Protein AF-A0A847B4I3-F1 (afdb_monomer_lite)

Structure (mmCIF, N/CA/C/O backbone):
data_AF-A0A847B4I3-F1
#
_entry.id   AF-A0A847B4I3-F1
#
loop_
_atom_site.group_PDB
_atom_site.id
_atom_site.type_symbol
_atom_site.label_atom_id
_atom_site.label_alt_id
_atom_site.label_comp_id
_atom_site.label_asym_id
_atom_site.label_entity_id
_atom_site.label_seq_id
_atom_site.pdbx_PDB_ins_code
_atom_site.Cartn_x
_atom_site.Cartn_y
_atom_site.Cartn_z
_atom_site.occupancy
_atom_site.B_iso_or_equiv
_atom_site.auth_seq_id
_atom_site.auth_comp_id
_atom_site.auth_asym_id
_atom_site.auth_atom_id
_atom_site.pdbx_PDB_model_num
ATOM 1 N N . MET A 1 1 ? -13.226 -13.013 0.782 1.00 85.31 1 MET A N 1
ATOM 2 C CA . MET A 1 1 ? -11.865 -12.566 1.136 1.00 85.31 1 MET A CA 1
ATOM 3 C C . MET A 1 1 ? -11.725 -12.721 2.638 1.00 85.31 1 MET A C 1
ATOM 5 O O . MET A 1 1 ? -12.723 -12.494 3.318 1.00 85.31 1 MET A O 1
ATOM 9 N N . LYS A 1 2 ? -10.568 -13.167 3.135 1.00 93.00 2 LYS A N 1
ATOM 10 C CA . LYS A 1 2 ? -10.293 -13.225 4.581 1.00 93.00 2 LYS A CA 1
ATOM 11 C C . LYS A 1 2 ? -10.213 -11.806 5.155 1.00 93.00 2 LYS A C 1
ATOM 13 O O . LYS A 1 2 ? -10.177 -10.839 4.384 1.00 93.00 2 LYS A O 1
ATOM 18 N N . ARG A 1 3 ? -10.163 -11.671 6.482 1.00 95.56 3 ARG A N 1
ATOM 19 C CA . ARG A 1 3 ? -9.764 -10.389 7.084 1.00 95.56 3 ARG A CA 1
ATOM 20 C C . ARG A 1 3 ? -8.328 -10.070 6.678 1.00 95.56 3 ARG A C 1
ATOM 22 O O . ARG A 1 3 ? -7.525 -10.978 6.466 1.00 95.56 3 ARG A O 1
ATOM 29 N N . ILE A 1 4 ? -8.005 -8.791 6.513 1.00 97.50 4 ILE A N 1
ATOM 30 C CA . ILE A 1 4 ? -6.714 -8.411 5.925 1.00 97.50 4 ILE A CA 1
ATOM 31 C C . ILE A 1 4 ? -5.550 -8.803 6.839 1.00 97.50 4 ILE A C 1
ATOM 33 O O . ILE A 1 4 ? -4.532 -9.307 6.365 1.00 97.50 4 ILE A O 1
ATOM 37 N N . SER A 1 5 ? -5.760 -8.707 8.152 1.00 95.38 5 SER A N 1
ATOM 38 C CA . SER A 1 5 ? -4.802 -9.120 9.176 1.00 95.38 5 SER A CA 1
ATOM 39 C C . SER A 1 5 ? -4.617 -10.641 9.289 1.00 95.38 5 SER A C 1
ATOM 41 O O . SER A 1 5 ? -3.754 -11.092 10.040 1.00 95.38 5 SER A O 1
ATOM 43 N N . GLU A 1 6 ? -5.365 -11.457 8.534 1.00 97.38 6 GLU A N 1
ATOM 44 C CA . GLU A 1 6 ? -5.241 -12.926 8.497 1.00 97.38 6 GLU A CA 1
ATOM 45 C C . GLU A 1 6 ? -4.342 -13.430 7.354 1.00 97.38 6 GLU A C 1
ATOM 47 O O . GLU A 1 6 ? -3.970 -14.605 7.341 1.00 97.38 6 GLU A O 1
ATOM 52 N N . TYR A 1 7 ? -3.960 -12.577 6.397 1.00 98.12 7 TYR A N 1
ATOM 53 C CA . TYR A 1 7 ? -3.066 -12.989 5.311 1.00 98.12 7 TYR A CA 1
ATOM 54 C C . TYR A 1 7 ? -1.635 -13.186 5.817 1.00 98.12 7 TYR A C 1
ATOM 56 O O . TYR A 1 7 ? -1.096 -12.364 6.555 1.00 98.12 7 TYR A O 1
ATOM 64 N N . ARG A 1 8 ? -1.007 -14.293 5.417 1.00 96.19 8 ARG A N 1
ATOM 65 C CA . ARG A 1 8 ? 0.401 -14.612 5.727 1.00 96.19 8 ARG A CA 1
ATOM 66 C C . ARG A 1 8 ? 1.232 -14.884 4.477 1.00 96.19 8 ARG A C 1
ATOM 68 O O . ARG A 1 8 ? 2.450 -14.956 4.557 1.00 96.19 8 ARG A O 1
ATOM 75 N N . ASP A 1 9 ? 0.572 -15.010 3.329 1.00 95.81 9 ASP A N 1
ATOM 76 C CA . ASP A 1 9 ? 1.206 -15.226 2.039 1.00 95.81 9 ASP A CA 1
ATOM 77 C C . ASP A 1 9 ? 0.860 -14.084 1.079 1.00 95.81 9 ASP A C 1
ATOM 79 O O . ASP A 1 9 ? -0.303 -13.719 0.888 1.00 95.81 9 ASP A O 1
ATOM 83 N N . TYR A 1 10 ? 1.901 -13.513 0.478 1.00 96.81 10 TYR A N 1
ATOM 84 C CA . TYR A 1 10 ? 1.786 -12.386 -0.441 1.00 96.81 10 TYR A CA 1
ATOM 85 C C . TYR A 1 10 ? 1.029 -12.762 -1.724 1.00 96.81 10 TYR A C 1
ATOM 87 O O . TYR A 1 10 ? 0.200 -11.987 -2.200 1.00 96.81 10 TYR A O 1
ATOM 95 N N . GLN A 1 11 ? 1.255 -13.962 -2.268 1.00 97.00 11 GLN A N 1
ATOM 96 C CA . GLN A 1 11 ? 0.597 -14.398 -3.503 1.00 97.00 11 GLN A CA 1
ATOM 97 C C . GLN A 1 11 ? -0.891 -14.678 -3.277 1.00 97.00 11 GLN A C 1
ATOM 99 O O . GLN A 1 11 ? -1.712 -14.336 -4.129 1.00 97.00 11 GLN A O 1
ATOM 104 N N . GLU A 1 12 ? -1.255 -15.237 -2.124 1.00 98.00 12 GLU A N 1
ATOM 105 C CA . GLU A 1 12 ? -2.644 -15.438 -1.718 1.00 98.00 12 GLU A CA 1
ATOM 106 C C . GLU A 1 12 ? -3.408 -14.107 -1.686 1.00 98.00 12 GLU A C 1
ATOM 108 O O . GLU A 1 12 ? -4.489 -14.002 -2.276 1.00 98.00 12 GLU A O 1
ATOM 113 N N . LEU A 1 13 ? -2.825 -13.073 -1.067 1.00 98.50 13 LEU A N 1
ATOM 114 C CA . LEU A 1 13 ? -3.438 -11.747 -1.015 1.00 98.50 13 LEU A CA 1
ATOM 115 C C . LEU A 1 13 ? -3.595 -11.144 -2.419 1.00 98.50 13 LEU A C 1
ATOM 117 O O . LEU A 1 13 ? -4.682 -10.680 -2.761 1.00 98.50 13 LEU A O 1
ATOM 121 N N . LEU A 1 14 ? -2.567 -11.211 -3.273 1.00 98.31 14 LEU A N 1
ATOM 122 C CA . LEU A 1 14 ? -2.659 -10.735 -4.662 1.00 98.31 14 LEU A CA 1
ATOM 123 C C . LEU A 1 14 ? -3.786 -11.425 -5.444 1.00 98.31 14 LEU A C 1
ATOM 125 O O . LEU A 1 14 ? -4.542 -10.769 -6.165 1.00 98.31 14 LEU A O 1
ATOM 129 N N . ILE A 1 15 ? -3.913 -12.748 -5.311 1.00 98.12 15 ILE A N 1
ATOM 130 C CA . ILE A 1 15 ? -4.954 -13.530 -5.987 1.00 98.12 15 ILE A CA 1
ATOM 131 C C . ILE A 1 15 ? -6.341 -13.045 -5.565 1.00 98.12 15 ILE A C 1
ATOM 133 O O . ILE A 1 15 ? -7.206 -12.823 -6.417 1.00 98.12 15 ILE A O 1
ATOM 137 N N . ASP A 1 16 ? -6.568 -12.871 -4.268 1.00 98.44 16 ASP A N 1
ATOM 138 C CA . ASP A 1 16 ? -7.871 -12.457 -3.763 1.00 98.44 16 ASP A CA 1
ATOM 139 C C . ASP A 1 16 ? -8.202 -10.999 -4.096 1.00 98.44 16 ASP A C 1
ATOM 141 O O . ASP A 1 16 ? -9.346 -10.705 -4.453 1.00 98.44 16 ASP A O 1
ATOM 145 N N . LEU A 1 17 ? -7.215 -10.100 -4.091 1.00 98.56 17 LEU A N 1
ATOM 146 C CA . LEU A 1 17 ? -7.398 -8.714 -4.526 1.00 98.56 17 LEU A CA 1
ATOM 147 C C . LEU A 1 17 ? -7.744 -8.626 -6.015 1.00 98.56 17 LEU A C 1
ATOM 149 O O . LEU A 1 17 ? -8.658 -7.890 -6.389 1.00 98.56 17 LEU A O 1
ATOM 153 N N . LYS A 1 18 ? -7.107 -9.430 -6.874 1.00 98.00 18 LYS A N 1
ATOM 154 C CA . LYS A 1 18 ? -7.471 -9.506 -8.299 1.00 98.00 18 LYS A CA 1
ATOM 155 C C . LYS A 1 18 ? -8.869 -10.069 -8.518 1.00 98.00 18 LYS A C 1
ATOM 157 O O . LYS A 1 18 ? -9.575 -9.586 -9.399 1.00 98.00 18 LYS A O 1
ATOM 162 N N . LYS A 1 19 ? -9.306 -11.048 -7.716 1.00 98.06 19 LYS A N 1
ATOM 163 C CA . LYS A 1 19 ? -10.707 -11.512 -7.743 1.00 98.06 19 LYS A CA 1
ATOM 164 C C . LYS A 1 19 ? -11.670 -10.405 -7.309 1.00 98.06 19 LYS A C 1
ATOM 166 O O . LYS A 1 19 ? -12.748 -10.288 -7.880 1.00 98.06 19 LYS A O 1
ATOM 171 N N . LYS A 1 20 ? -11.291 -9.609 -6.305 1.00 97.62 20 LYS A N 1
ATOM 172 C CA . LYS A 1 20 ? -12.123 -8.544 -5.729 1.00 97.62 20 LYS A CA 1
ATOM 173 C C . LYS A 1 20 ? -12.264 -7.335 -6.652 1.00 97.62 20 LYS A C 1
ATOM 175 O O . LYS A 1 20 ? -13.367 -6.826 -6.820 1.00 97.62 20 LYS A O 1
ATOM 180 N N . TYR A 1 21 ? -11.162 -6.864 -7.227 1.00 97.44 21 TYR A N 1
ATOM 181 C CA . TYR A 1 21 ? -11.112 -5.596 -7.959 1.00 97.44 21 TYR A CA 1
ATOM 182 C C . TYR A 1 21 ? -10.967 -5.743 -9.472 1.00 97.44 21 TYR A C 1
ATOM 184 O O . TYR A 1 21 ? -11.122 -4.746 -10.182 1.00 97.44 21 TYR A O 1
ATOM 192 N N . GLY A 1 22 ? -10.683 -6.950 -9.959 1.00 96.44 22 GLY A N 1
ATOM 193 C CA . GLY A 1 22 ? -10.293 -7.198 -11.341 1.00 96.44 22 GLY A CA 1
ATOM 194 C C . GLY A 1 22 ? -8.814 -6.903 -11.599 1.00 96.44 22 GLY A C 1
ATOM 195 O O . GLY A 1 22 ? -8.087 -6.384 -10.749 1.00 96.44 22 GLY A O 1
ATOM 196 N N . ILE A 1 23 ? -8.378 -7.243 -12.808 1.00 94.94 23 ILE A N 1
ATOM 197 C CA . ILE A 1 23 ? -7.034 -6.959 -13.318 1.00 94.94 23 ILE A CA 1
ATOM 198 C C . ILE A 1 23 ? -7.117 -5.678 -14.165 1.00 94.94 23 ILE A C 1
ATOM 200 O O . ILE A 1 23 ? -8.110 -5.510 -14.879 1.00 94.94 23 ILE A O 1
ATOM 204 N N . PRO A 1 24 ? -6.123 -4.772 -14.113 1.00 95.19 24 PRO A N 1
ATOM 205 C CA . PRO A 1 24 ? -6.086 -3.616 -15.005 1.00 95.19 24 PRO A CA 1
ATOM 206 C C . PRO A 1 24 ? -6.162 -4.024 -16.477 1.00 95.19 24 PRO A C 1
ATOM 208 O O . PRO A 1 24 ? -5.646 -5.062 -16.866 1.00 95.19 24 PRO A O 1
ATOM 211 N N . GLU A 1 25 ? -6.769 -3.194 -17.319 1.00 94.62 25 GLU A N 1
ATOM 212 C CA . GLU A 1 25 ? -6.873 -3.487 -18.755 1.00 94.62 25 GLU A CA 1
ATOM 213 C C . GLU A 1 25 ? -5.563 -3.189 -19.509 1.00 94.62 25 GLU A C 1
ATOM 215 O O . GLU A 1 25 ? -5.236 -3.846 -20.496 1.00 94.62 25 GLU A O 1
ATOM 220 N N . TYR A 1 26 ? -4.781 -2.224 -19.016 1.00 96.31 26 TYR A N 1
ATOM 221 C CA . TYR A 1 26 ? -3.568 -1.731 -19.667 1.00 96.31 26 TYR A CA 1
ATOM 222 C C . TYR A 1 26 ? -2.330 -1.891 -18.769 1.00 96.31 26 TYR A C 1
ATOM 224 O O . TYR A 1 26 ? -2.466 -1.997 -17.545 1.00 96.31 26 TYR A O 1
ATOM 232 N N . PRO A 1 27 ? -1.116 -1.914 -19.349 1.00 96.38 27 PRO A N 1
ATOM 233 C CA . PRO A 1 27 ? 0.122 -1.894 -18.578 1.00 96.38 27 PRO A CA 1
ATOM 234 C C . PRO A 1 27 ? 0.299 -0.591 -17.787 1.00 96.38 27 PRO A C 1
ATOM 236 O O . PRO A 1 27 ? -0.299 0.431 -18.120 1.00 96.38 27 PRO A O 1
ATOM 239 N N . TYR A 1 28 ? 1.166 -0.608 -16.769 1.00 96.31 28 TYR A N 1
ATOM 240 C CA . TYR A 1 28 ? 1.459 0.571 -15.945 1.00 96.31 28 TYR A CA 1
ATOM 241 C C . TYR A 1 28 ? 2.094 1.701 -16.756 1.00 96.31 28 TYR A C 1
ATOM 243 O O . TYR A 1 28 ? 1.712 2.864 -16.619 1.00 96.31 28 TYR A O 1
ATOM 251 N N . PHE A 1 29 ? 3.046 1.348 -17.619 1.00 95.50 29 PHE A N 1
ATOM 252 C CA . PHE A 1 29 ? 3.686 2.247 -18.570 1.00 95.50 29 PHE A CA 1
ATOM 253 C C . PHE A 1 29 ? 3.291 1.874 -19.997 1.00 95.50 29 PHE A C 1
ATOM 255 O O . PHE A 1 29 ? 3.156 0.694 -20.303 1.00 95.50 29 PHE A O 1
ATOM 262 N N . TRP A 1 30 ? 3.151 2.864 -20.877 1.00 89.38 30 TRP A N 1
ATOM 263 C CA . TRP A 1 30 ? 2.804 2.641 -22.286 1.00 89.38 30 TRP A CA 1
ATOM 264 C C . TRP A 1 30 ? 3.800 1.744 -23.026 1.00 89.38 30 TRP A C 1
ATOM 266 O O . TRP A 1 30 ? 3.394 0.854 -23.770 1.00 89.38 30 TRP A O 1
ATOM 276 N N . ASP A 1 31 ? 5.094 1.987 -22.822 1.00 88.44 31 ASP A N 1
ATOM 277 C CA . ASP A 1 31 ? 6.182 1.246 -23.449 1.00 88.44 31 ASP A CA 1
ATOM 278 C C . ASP A 1 31 ? 7.464 1.298 -22.601 1.00 88.44 31 ASP A C 1
ATOM 280 O O . ASP A 1 31 ? 7.571 2.049 -21.625 1.00 88.44 31 ASP A O 1
ATOM 284 N N . ASP A 1 32 ? 8.438 0.483 -22.999 1.00 85.44 32 ASP A N 1
ATOM 285 C CA . ASP A 1 32 ? 9.764 0.347 -22.392 1.00 85.44 32 ASP A CA 1
ATOM 286 C C . ASP A 1 32 ? 10.770 1.414 -22.860 1.00 85.44 32 ASP A C 1
ATOM 288 O O . ASP A 1 32 ? 11.950 1.353 -22.511 1.00 85.44 32 ASP A O 1
ATOM 292 N N . ARG A 1 33 ? 10.322 2.407 -23.641 1.00 83.00 33 ARG A N 1
ATOM 293 C CA . ARG A 1 33 ? 11.168 3.482 -24.185 1.00 83.00 33 ARG A CA 1
ATOM 294 C C . ARG A 1 33 ? 10.984 4.779 -23.420 1.00 83.00 33 ARG A C 1
ATOM 296 O O . ARG A 1 33 ? 11.951 5.457 -23.085 1.00 83.00 33 ARG A O 1
ATOM 303 N N . THR A 1 34 ? 9.731 5.135 -23.177 1.00 82.69 34 THR A N 1
ATOM 304 C CA . THR A 1 34 ? 9.316 6.406 -22.587 1.00 82.69 34 THR A CA 1
ATOM 305 C C . THR A 1 34 ? 8.927 6.259 -21.126 1.00 82.69 34 THR A C 1
ATOM 307 O O . THR A 1 34 ? 8.998 7.243 -20.393 1.00 82.69 34 THR A O 1
ATOM 310 N N . TYR A 1 35 ? 8.523 5.054 -20.695 1.00 89.12 35 TYR A N 1
ATOM 311 C CA . TYR A 1 35 ? 7.996 4.804 -19.351 1.00 89.12 35 TYR A CA 1
ATOM 312 C C . TYR A 1 35 ? 6.907 5.825 -18.962 1.00 89.12 35 TYR A C 1
ATOM 314 O O . TYR A 1 35 ? 6.854 6.329 -17.839 1.00 89.12 35 TYR A O 1
ATOM 322 N N . THR A 1 36 ? 6.035 6.169 -19.916 1.00 91.94 36 THR A N 1
ATOM 323 C CA . THR A 1 36 ? 4.930 7.111 -19.693 1.00 91.94 36 THR A CA 1
ATOM 324 C C . THR A 1 36 ? 3.791 6.403 -18.952 1.00 91.94 36 THR A C 1
ATOM 326 O O . THR A 1 36 ? 3.269 5.423 -19.490 1.00 91.94 36 THR A O 1
ATOM 329 N N . PRO A 1 37 ? 3.373 6.854 -17.748 1.00 91.44 37 PRO A N 1
ATOM 330 C CA . PRO A 1 37 ? 2.319 6.184 -16.987 1.00 91.44 37 PRO A CA 1
ATOM 331 C C . PRO A 1 37 ? 0.974 6.189 -17.715 1.00 91.44 37 PRO A C 1
ATOM 333 O O . PRO A 1 37 ? 0.532 7.228 -18.213 1.00 91.44 37 PRO A O 1
ATOM 336 N N . GLU A 1 38 ? 0.274 5.061 -17.697 1.00 92.88 38 GLU A N 1
ATOM 337 C CA . GLU A 1 38 ? -1.080 4.963 -18.223 1.00 92.88 38 GLU A CA 1
ATOM 338 C C . GLU A 1 38 ? -2.081 5.605 -17.251 1.00 92.88 38 GLU A C 1
ATOM 340 O O . GLU A 1 38 ? -2.148 5.304 -16.058 1.00 92.88 38 GLU A O 1
ATOM 345 N N . SER A 1 39 ? -2.879 6.537 -17.761 1.00 89.50 39 SER A N 1
ATOM 346 C CA . SER A 1 39 ? -3.860 7.268 -16.959 1.00 89.50 39 SER A CA 1
ATOM 347 C C . SER A 1 39 ? -5.173 6.505 -16.788 1.00 89.50 39 SER A C 1
ATOM 349 O O . SER A 1 39 ? -5.821 6.652 -15.753 1.00 89.50 39 SER A O 1
ATOM 351 N N . ARG A 1 40 ? -5.542 5.658 -17.757 1.00 92.25 40 ARG A N 1
ATOM 352 C CA . ARG A 1 40 ? -6.810 4.909 -17.793 1.00 92.25 40 ARG A CA 1
ATOM 353 C C . ARG A 1 40 ? -6.925 3.857 -16.697 1.00 92.25 40 ARG A C 1
ATOM 355 O O . ARG A 1 40 ? -8.024 3.552 -16.258 1.00 92.25 40 ARG A O 1
ATOM 362 N N . ILE A 1 41 ? -5.797 3.346 -16.213 1.00 91.81 41 ILE A N 1
ATOM 363 C CA . ILE A 1 41 ? -5.762 2.363 -15.123 1.00 91.81 41 ILE A CA 1
ATOM 364 C C . ILE A 1 41 ? -5.833 3.010 -13.738 1.00 91.81 41 ILE A C 1
ATOM 366 O O . ILE A 1 41 ? -5.859 2.301 -12.734 1.00 91.81 41 ILE A O 1
ATOM 370 N N . LYS A 1 42 ? -5.847 4.344 -13.637 1.00 89.31 42 LYS A N 1
ATOM 371 C CA . LYS A 1 42 ? -5.921 5.027 -12.342 1.00 89.31 42 LYS A CA 1
ATOM 372 C C . LYS A 1 42 ? -7.342 4.952 -11.793 1.00 89.31 42 LYS A C 1
ATOM 374 O O . LYS A 1 42 ? -8.256 5.568 -12.331 1.00 89.31 42 LYS A O 1
ATOM 379 N N . ARG A 1 43 ? -7.501 4.301 -10.641 1.00 92.06 43 ARG A N 1
ATOM 380 C CA . ARG A 1 43 ? -8.771 4.207 -9.897 1.00 92.06 43 ARG A CA 1
ATOM 381 C C . ARG A 1 43 ? -8.789 5.097 -8.652 1.00 92.06 43 ARG A C 1
ATOM 383 O O . ARG A 1 43 ? -9.397 4.785 -7.635 1.00 92.06 43 ARG A O 1
ATOM 390 N N . GLY A 1 44 ? -8.149 6.265 -8.747 1.00 84.50 44 GLY A N 1
ATOM 391 C CA . GLY A 1 44 ? -8.051 7.212 -7.631 1.00 84.50 44 GLY A CA 1
ATOM 392 C C . GLY A 1 44 ? -9.407 7.739 -7.140 1.00 84.50 44 GLY A C 1
ATOM 393 O O . GLY A 1 44 ? -9.564 7.995 -5.952 1.00 84.50 44 GLY A O 1
ATOM 394 N N . LYS A 1 45 ? -10.416 7.840 -8.020 1.00 90.31 45 LYS A N 1
ATOM 395 C CA . LYS A 1 45 ? -11.792 8.221 -7.634 1.00 90.31 45 LYS A CA 1
ATOM 396 C C . LYS A 1 45 ? -12.467 7.192 -6.722 1.00 90.31 45 LYS A C 1
ATOM 398 O O . LYS A 1 45 ? -13.384 7.530 -5.983 1.00 90.31 45 LYS A O 1
ATOM 403 N N . GLU A 1 46 ? -11.999 5.951 -6.765 1.00 94.94 46 GLU A N 1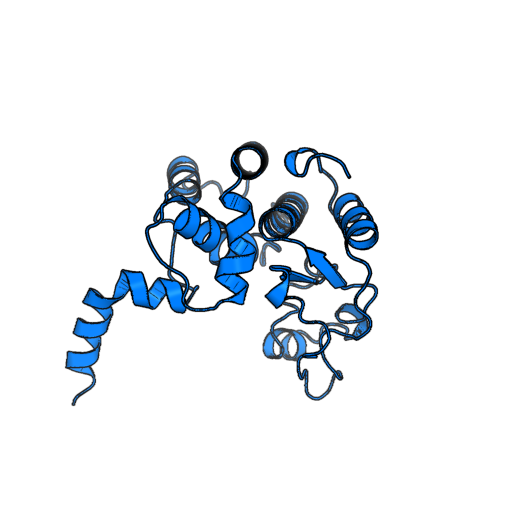
ATOM 404 C CA . GLU A 1 46 ? -12.469 4.857 -5.916 1.00 94.94 46 GLU A CA 1
ATOM 405 C C . GLU A 1 46 ? -11.613 4.710 -4.651 1.00 94.94 46 GLU A C 1
ATOM 407 O O . GLU A 1 46 ? -11.924 3.892 -3.793 1.00 94.94 46 GLU A O 1
ATOM 412 N N . GLY A 1 47 ? -10.550 5.512 -4.512 1.00 95.38 47 GLY A N 1
ATOM 413 C CA . GLY A 1 47 ? -9.598 5.412 -3.408 1.00 95.38 47 GLY A CA 1
ATOM 414 C C . GLY A 1 47 ? -8.641 4.223 -3.523 1.00 95.38 47 GLY A C 1
ATOM 415 O O . GLY A 1 47 ? -8.073 3.810 -2.517 1.00 95.38 47 GLY A O 1
ATOM 416 N N . LEU A 1 48 ? -8.470 3.659 -4.724 1.00 97.25 48 LEU A N 1
ATOM 417 C CA . LEU A 1 48 ? -7.609 2.497 -4.943 1.00 97.25 48 LEU A CA 1
ATOM 418 C C . LEU A 1 48 ? -6.212 2.905 -5.416 1.00 97.25 48 LEU A C 1
ATOM 420 O O . LEU A 1 48 ? -6.047 3.729 -6.323 1.00 97.25 48 LEU A O 1
ATOM 424 N N . TYR A 1 49 ? -5.218 2.261 -4.819 1.00 95.62 49 TYR A N 1
ATOM 425 C CA . TYR A 1 49 ? -3.841 2.208 -5.279 1.00 95.62 49 TYR A CA 1
ATOM 426 C C . TYR A 1 49 ? -3.690 1.131 -6.349 1.00 95.62 49 TYR A C 1
ATOM 428 O O . TYR A 1 49 ? -4.475 0.184 -6.430 1.00 95.62 49 TYR A O 1
ATOM 436 N N . LEU A 1 50 ? -2.652 1.289 -7.165 1.00 95.94 50 LEU A N 1
ATOM 437 C CA . LEU A 1 50 ? -2.202 0.278 -8.106 1.00 95.94 50 LEU A CA 1
ATOM 438 C C . LEU A 1 50 ? -0.834 -0.219 -7.647 1.00 95.94 50 LEU A C 1
ATOM 440 O O . LEU A 1 50 ? 0.131 0.545 -7.646 1.00 95.94 50 LEU A O 1
ATOM 444 N N . HIS A 1 51 ? -0.792 -1.481 -7.251 1.00 96.19 51 HIS A N 1
ATOM 445 C CA . HIS A 1 51 ? 0.385 -2.191 -6.777 1.00 96.19 51 HIS A CA 1
ATOM 446 C C . HIS A 1 51 ? 1.044 -2.960 -7.922 1.00 96.19 51 HIS A C 1
ATOM 448 O O . HIS A 1 51 ? 0.346 -3.530 -8.765 1.00 96.19 51 HIS A O 1
ATOM 454 N N . HIS A 1 52 ? 2.374 -3.004 -7.943 1.00 96.50 52 HIS A N 1
ATOM 455 C CA . HIS A 1 52 ? 3.117 -3.888 -8.837 1.00 96.50 52 HIS A CA 1
ATOM 456 C C . HIS A 1 52 ? 3.408 -5.206 -8.125 1.00 96.50 52 HIS A C 1
ATOM 458 O O . HIS A 1 52 ? 4.176 -5.251 -7.172 1.00 96.50 52 HIS A O 1
ATOM 464 N N . ASP A 1 53 ? 2.893 -6.315 -8.640 1.00 96.88 53 ASP A N 1
ATOM 465 C CA . ASP A 1 53 ? 3.032 -7.625 -7.996 1.00 96.88 53 ASP A CA 1
ATOM 466 C C . ASP A 1 53 ? 4.489 -8.073 -7.863 1.00 96.88 53 ASP A C 1
ATOM 468 O O . ASP A 1 53 ? 4.823 -8.850 -6.973 1.00 96.88 53 ASP A O 1
ATOM 472 N N . LYS A 1 54 ? 5.350 -7.594 -8.766 1.00 95.12 54 LYS A N 1
ATOM 473 C CA . LYS A 1 54 ? 6.783 -7.897 -8.805 1.00 95.12 54 LYS A CA 1
ATOM 474 C C . LYS A 1 54 ? 7.627 -6.956 -7.950 1.00 95.12 54 LYS A C 1
ATOM 476 O O . LYS A 1 54 ? 8.851 -7.074 -7.972 1.00 95.12 54 LYS A O 1
ATOM 481 N N . GLU A 1 55 ? 7.003 -6.059 -7.183 1.00 90.88 55 GLU A N 1
ATOM 482 C CA . GLU A 1 55 ? 7.712 -5.266 -6.177 1.00 90.88 55 GLU A CA 1
ATOM 483 C C . GLU A 1 55 ? 8.245 -6.112 -5.022 1.00 90.88 55 GLU A C 1
ATOM 485 O O . GLU A 1 55 ? 8.999 -5.566 -4.243 1.00 90.88 55 GLU A O 1
ATOM 490 N N . ASP A 1 56 ? 7.956 -7.419 -4.948 1.00 90.50 56 ASP A N 1
ATOM 491 C CA . ASP A 1 56 ? 8.638 -8.380 -4.061 1.00 90.50 56 ASP A CA 1
ATOM 492 C C . ASP A 1 56 ? 10.009 -8.848 -4.586 1.00 90.50 56 ASP A C 1
ATOM 494 O O . ASP A 1 56 ? 10.665 -9.682 -3.975 1.00 90.50 56 ASP A O 1
ATOM 498 N N . THR A 1 57 ? 10.408 -8.379 -5.769 1.00 89.62 57 THR A N 1
ATOM 499 C CA . THR A 1 57 ? 11.669 -8.743 -6.431 1.00 89.62 57 THR A CA 1
ATOM 500 C C . THR A 1 57 ? 12.385 -7.507 -6.976 1.00 89.62 57 THR A C 1
ATOM 502 O O . THR A 1 57 ? 13.605 -7.398 -6.891 1.00 89.62 57 THR A O 1
ATOM 505 N N . TYR A 1 58 ? 11.631 -6.561 -7.543 1.00 90.25 58 TYR A N 1
ATOM 506 C CA . TYR A 1 58 ? 12.147 -5.344 -8.165 1.00 90.25 58 TYR A CA 1
ATOM 507 C C . TYR A 1 58 ? 11.590 -4.116 -7.431 1.00 90.25 58 TYR A C 1
ATOM 509 O O . TYR A 1 58 ? 10.429 -3.763 -7.628 1.00 90.25 58 TYR A O 1
ATOM 517 N N . PRO A 1 59 ? 12.366 -3.441 -6.569 1.00 86.94 59 PRO A N 1
ATOM 518 C CA . PRO A 1 59 ? 11.857 -2.308 -5.801 1.00 86.94 59 PRO A CA 1
ATOM 519 C C . PRO A 1 59 ? 11.585 -1.079 -6.682 1.00 86.94 59 PRO A C 1
ATOM 521 O O . PRO A 1 59 ? 12.339 -0.790 -7.611 1.00 86.94 59 PRO A O 1
ATOM 524 N N . GLN A 1 60 ? 10.568 -0.291 -6.313 1.00 86.62 60 GLN A N 1
ATOM 525 C CA . GLN A 1 60 ? 10.216 0.997 -6.935 1.00 86.62 60 GLN A CA 1
ATOM 526 C C . GLN A 1 60 ? 9.839 0.902 -8.429 1.00 86.62 60 GLN A C 1
ATOM 528 O O . GLN A 1 60 ? 10.199 1.778 -9.222 1.00 86.62 60 GLN A O 1
ATOM 533 N N . LEU A 1 61 ? 9.070 -0.123 -8.821 1.00 91.56 61 LEU A N 1
ATOM 534 C CA . LEU A 1 61 ? 8.619 -0.313 -10.209 1.00 91.56 61 LEU A CA 1
ATOM 535 C C . LEU A 1 61 ? 7.774 0.859 -10.733 1.00 91.56 61 LEU A C 1
ATOM 537 O O . LEU A 1 61 ? 7.756 1.111 -11.933 1.00 91.56 61 LEU A O 1
ATOM 541 N N . SER A 1 62 ? 7.143 1.645 -9.861 1.00 89.50 62 SER A N 1
ATOM 542 C CA . SER A 1 62 ? 6.436 2.875 -10.254 1.00 89.50 62 SER A CA 1
ATOM 543 C C . SER A 1 62 ? 7.347 4.036 -10.695 1.00 89.50 62 SER A C 1
ATOM 545 O O . SER A 1 62 ? 6.865 5.000 -11.295 1.00 89.50 62 SER A O 1
ATOM 547 N N . VAL A 1 63 ? 8.661 3.973 -10.445 1.00 89.75 63 VAL A N 1
ATOM 548 C CA . VAL A 1 63 ? 9.605 5.060 -10.745 1.00 89.75 63 VAL A CA 1
ATOM 549 C C . VAL A 1 63 ? 10.356 4.769 -12.044 1.00 89.75 63 VAL A C 1
ATOM 551 O O . VAL A 1 63 ? 11.313 3.997 -12.068 1.00 89.75 63 VAL A O 1
ATOM 554 N N . ALA A 1 64 ? 9.979 5.440 -13.136 1.00 89.44 64 ALA A N 1
ATOM 555 C CA . ALA A 1 64 ? 10.576 5.258 -14.469 1.00 89.44 64 ALA A CA 1
ATOM 556 C C . ALA A 1 64 ? 12.119 5.250 -14.463 1.00 89.44 64 ALA A C 1
ATOM 558 O O . ALA A 1 64 ? 12.750 4.360 -15.026 1.00 89.44 64 ALA A O 1
ATOM 559 N N . ARG A 1 65 ? 12.744 6.195 -13.745 1.00 89.69 65 ARG A N 1
ATOM 560 C CA . ARG A 1 65 ? 14.209 6.281 -13.637 1.00 89.69 65 ARG A CA 1
ATOM 561 C C . ARG A 1 65 ? 14.835 5.033 -13.003 1.00 89.69 65 ARG A C 1
ATOM 563 O O . ARG A 1 65 ? 15.907 4.628 -13.437 1.00 89.69 65 ARG A O 1
ATOM 570 N N . VAL A 1 66 ? 14.192 4.434 -11.997 1.00 88.06 66 VAL A N 1
ATOM 571 C CA . VAL A 1 66 ? 14.699 3.218 -11.338 1.00 88.06 66 VAL A CA 1
ATOM 572 C C . VAL A 1 66 ? 14.638 2.033 -12.299 1.00 88.06 66 VAL A C 1
ATOM 574 O O . VAL A 1 66 ? 15.619 1.299 -12.395 1.00 88.06 66 VAL A O 1
ATOM 577 N N . ASN A 1 67 ? 13.546 1.895 -13.057 1.00 91.06 67 ASN A N 1
ATOM 578 C CA . ASN A 1 67 ? 13.399 0.845 -14.069 1.00 91.06 67 ASN A CA 1
ATOM 579 C C . ASN A 1 67 ? 14.497 0.912 -15.137 1.00 91.06 67 ASN A C 1
ATOM 581 O O . ASN A 1 67 ? 15.121 -0.102 -15.437 1.00 91.06 67 ASN A O 1
ATOM 585 N N . ILE A 1 68 ? 14.772 2.114 -15.656 1.00 89.75 68 ILE A N 1
ATOM 586 C CA . ILE A 1 68 ? 15.805 2.337 -16.678 1.00 89.75 68 ILE A CA 1
ATOM 587 C C . ILE A 1 68 ? 17.199 2.016 -16.128 1.00 89.75 68 ILE A C 1
ATOM 589 O O . ILE A 1 68 ? 17.959 1.294 -16.765 1.00 89.75 68 ILE A O 1
ATOM 593 N N . LEU A 1 69 ? 17.542 2.534 -14.942 1.00 90.75 69 LEU A N 1
ATOM 594 C CA . LEU A 1 69 ? 18.879 2.360 -14.361 1.00 90.75 69 LEU A CA 1
ATOM 595 C C . LEU A 1 69 ? 19.196 0.903 -14.010 1.00 90.75 69 LEU A C 1
ATOM 597 O O . LEU A 1 69 ? 20.346 0.493 -14.133 1.00 90.75 69 LEU A O 1
ATOM 601 N N . ASN A 1 70 ? 18.194 0.136 -13.580 1.00 88.44 70 ASN A N 1
ATOM 602 C CA . ASN A 1 70 ? 18.370 -1.261 -13.180 1.00 88.44 70 ASN A CA 1
ATOM 603 C C . ASN A 1 70 ? 17.989 -2.262 -14.280 1.00 88.44 70 ASN A C 1
ATOM 605 O O . ASN A 1 70 ? 18.050 -3.467 -14.046 1.00 88.44 70 ASN A O 1
ATOM 609 N N . ASN A 1 71 ? 17.598 -1.780 -15.465 1.00 91.25 71 ASN A N 1
ATOM 610 C CA . ASN A 1 71 ? 17.171 -2.600 -16.597 1.00 91.25 71 ASN A CA 1
ATOM 611 C C . ASN A 1 71 ? 16.099 -3.640 -16.208 1.00 91.25 71 ASN A C 1
ATOM 613 O O . ASN A 1 71 ? 16.209 -4.828 -16.529 1.00 91.25 71 ASN A O 1
ATOM 617 N N . TYR A 1 72 ? 15.081 -3.205 -15.458 1.00 92.88 72 TYR A N 1
ATOM 618 C CA . TYR A 1 72 ? 14.014 -4.101 -15.018 1.00 92.88 72 TYR A CA 1
ATOM 619 C C . TYR A 1 72 ? 13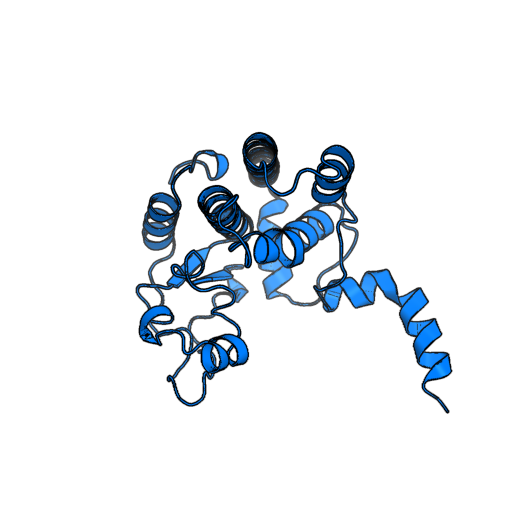.178 -4.602 -16.205 1.00 92.88 72 TYR A C 1
ATOM 621 O O . TYR A 1 72 ? 12.904 -3.838 -17.133 1.00 92.88 72 TYR A O 1
ATOM 629 N N . PRO A 1 73 ? 12.727 -5.873 -16.197 1.00 94.81 73 PRO A N 1
ATOM 630 C CA . PRO A 1 73 ? 11.939 -6.404 -17.301 1.00 94.81 73 PRO A CA 1
ATOM 631 C C . PRO A 1 73 ? 10.607 -5.662 -17.443 1.00 94.81 73 PRO A C 1
ATOM 633 O O . PRO A 1 73 ? 9.799 -5.669 -16.512 1.00 94.81 73 PRO A O 1
ATOM 636 N N . PHE A 1 74 ? 10.310 -5.138 -18.638 1.00 95.06 74 PHE A N 1
ATOM 637 C CA . PHE A 1 74 ? 9.036 -4.453 -18.909 1.00 95.06 74 PHE A CA 1
ATOM 638 C C . PHE A 1 74 ? 7.806 -5.330 -18.614 1.00 95.06 74 PHE A C 1
ATOM 640 O O . PHE A 1 74 ? 6.738 -4.835 -18.257 1.00 95.06 74 PHE A O 1
ATOM 647 N N . GLY A 1 75 ? 7.976 -6.657 -18.674 1.00 96.38 75 GLY A N 1
ATOM 648 C CA . GLY A 1 75 ? 6.969 -7.632 -18.264 1.00 96.38 75 GLY A CA 1
ATOM 649 C C . GLY A 1 75 ? 6.393 -7.387 -16.862 1.00 96.38 75 GLY A C 1
ATOM 650 O O . GLY A 1 75 ? 5.231 -7.720 -16.635 1.00 96.38 75 GLY A O 1
ATOM 651 N N . CYS A 1 76 ? 7.148 -6.772 -15.945 1.00 95.94 76 CYS A N 1
ATOM 652 C CA . CYS A 1 76 ? 6.695 -6.422 -14.594 1.00 95.94 76 CYS A CA 1
ATOM 653 C C . CYS A 1 76 ? 5.561 -5.386 -14.581 1.00 95.94 76 CYS A C 1
ATOM 655 O O . CYS A 1 76 ? 4.805 -5.337 -13.618 1.00 95.94 76 CYS A O 1
ATOM 657 N N . HIS A 1 77 ? 5.406 -4.607 -15.653 1.00 96.62 77 HIS A N 1
ATOM 658 C CA . HIS A 1 77 ? 4.382 -3.568 -15.780 1.00 96.62 77 HIS A CA 1
ATOM 659 C C . HIS A 1 77 ? 3.126 -4.038 -16.515 1.00 96.62 77 HIS A C 1
ATOM 661 O O . HIS A 1 77 ? 2.184 -3.263 -16.653 1.00 96.62 77 HIS A O 1
ATOM 667 N N . LEU A 1 78 ? 3.098 -5.273 -17.029 1.00 96.75 78 LEU A N 1
ATOM 668 C CA . LEU A 1 78 ? 1.941 -5.794 -17.760 1.00 96.75 78 LEU A CA 1
ATOM 669 C C . LEU A 1 78 ? 0.733 -5.999 -16.833 1.00 96.75 78 LEU A C 1
ATOM 671 O O . LEU A 1 78 ? 0.935 -6.401 -15.689 1.00 96.75 78 LEU A O 1
ATOM 675 N N . PRO A 1 79 ? -0.508 -5.864 -17.346 1.00 96.81 79 PRO A N 1
ATOM 676 C CA . PRO A 1 79 ? -1.761 -6.049 -16.606 1.00 96.81 79 PRO A CA 1
ATOM 677 C C . PRO A 1 79 ? -1.762 -7.149 -15.545 1.00 96.81 79 PRO A C 1
ATOM 679 O O . PRO A 1 79 ? -2.084 -6.921 -14.387 1.00 96.81 79 PRO A O 1
ATOM 682 N N . LYS A 1 80 ? -1.339 -8.358 -15.929 1.00 96.62 80 LYS A N 1
ATOM 683 C CA . LYS A 1 80 ? -1.340 -9.545 -15.064 1.00 96.62 80 LYS A CA 1
ATOM 684 C C . LYS A 1 80 ? -0.430 -9.446 -13.834 1.00 96.62 80 LYS A C 1
ATOM 686 O O . LYS A 1 80 ? -0.581 -10.277 -12.946 1.00 96.62 80 LYS A O 1
ATOM 691 N N . ASN A 1 81 ? 0.513 -8.505 -13.827 1.00 97.44 81 ASN A N 1
ATOM 692 C CA . ASN A 1 81 ? 1.469 -8.238 -12.751 1.00 97.44 81 ASN A CA 1
ATOM 693 C C . ASN A 1 81 ? 1.117 -6.953 -11.983 1.00 97.44 81 ASN A C 1
ATOM 695 O O . ASN A 1 81 ? 1.976 -6.371 -11.323 1.00 97.44 81 ASN A O 1
ATOM 699 N N . LEU A 1 82 ? -0.127 -6.494 -12.107 1.00 97.94 82 LEU A N 1
ATOM 700 C CA . LEU A 1 82 ? -0.648 -5.331 -11.417 1.00 97.94 82 LEU A CA 1
ATOM 701 C C . LEU A 1 82 ? -1.889 -5.721 -10.615 1.00 97.94 82 LEU A C 1
ATOM 703 O O . LEU A 1 82 ? -2.732 -6.494 -11.085 1.00 97.94 82 LEU A O 1
ATOM 707 N N . THR A 1 83 ? -2.027 -5.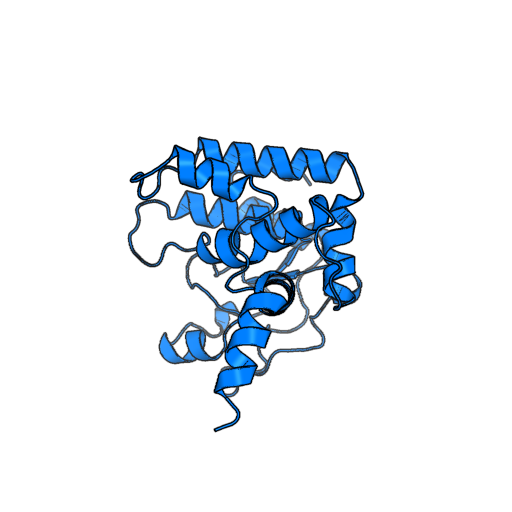128 -9.435 1.00 98.25 83 THR A N 1
ATOM 708 C CA . THR A 1 83 ? -3.128 -5.406 -8.510 1.00 98.25 83 THR A CA 1
ATOM 709 C C . THR A 1 83 ? -3.683 -4.110 -7.943 1.00 98.25 83 THR A C 1
ATOM 711 O O . THR A 1 83 ? -2.935 -3.247 -7.492 1.00 98.25 83 THR A O 1
ATOM 714 N N . TYR A 1 84 ? -5.007 -3.955 -7.954 1.00 98.50 84 TYR A N 1
ATOM 715 C CA . TYR A 1 84 ? -5.651 -2.867 -7.223 1.00 98.50 84 TYR A 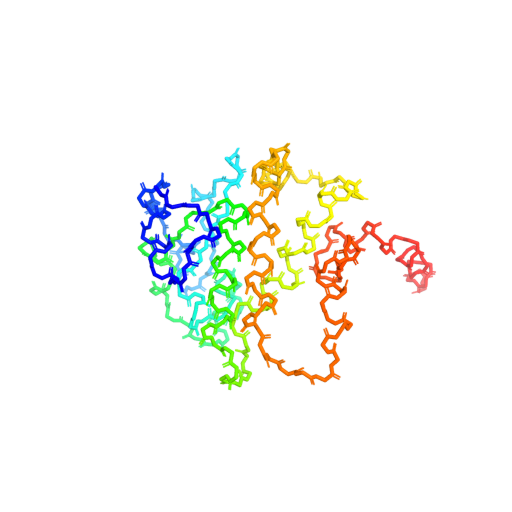CA 1
ATOM 716 C C . TYR A 1 84 ? -5.777 -3.217 -5.742 1.00 98.50 84 TYR A C 1
ATOM 718 O O . TYR A 1 84 ? -6.118 -4.347 -5.401 1.00 98.50 84 TYR A O 1
ATOM 726 N N . ALA A 1 85 ? -5.549 -2.232 -4.882 1.00 98.12 85 ALA A N 1
ATOM 727 C CA . ALA A 1 85 ? -5.663 -2.372 -3.436 1.00 98.12 85 ALA A CA 1
ATOM 728 C C . ALA A 1 85 ? -6.148 -1.055 -2.819 1.00 98.12 85 ALA A C 1
ATOM 730 O O . ALA A 1 85 ? -5.786 0.027 -3.286 1.00 98.12 85 ALA A O 1
ATOM 731 N N . ASN A 1 86 ? -6.957 -1.115 -1.766 1.00 98.12 86 ASN A N 1
ATOM 732 C CA . ASN A 1 86 ? -7.192 0.042 -0.904 1.00 98.12 86 ASN A CA 1
ATOM 733 C C . ASN A 1 86 ? -5.951 0.328 -0.027 1.00 98.12 86 ASN A C 1
ATOM 735 O O . ASN A 1 86 ? -4.955 -0.394 -0.087 1.00 98.12 86 ASN A O 1
ATOM 739 N N . ALA A 1 87 ? -5.987 1.392 0.781 1.00 97.12 87 ALA A N 1
ATOM 740 C CA . ALA A 1 87 ? -4.835 1.800 1.589 1.00 97.12 87 ALA A CA 1
ATOM 741 C C . ALA A 1 87 ? -4.350 0.714 2.573 1.00 97.12 87 ALA A C 1
ATOM 743 O O . ALA A 1 87 ? -3.145 0.498 2.695 1.00 97.12 87 ALA A O 1
ATOM 744 N N . LEU A 1 88 ? -5.271 0.013 3.241 1.00 97.94 88 LEU A N 1
ATOM 745 C CA . LEU A 1 88 ? -4.955 -1.028 4.223 1.00 97.94 88 LEU A CA 1
ATOM 746 C C . LEU A 1 88 ? -4.461 -2.322 3.557 1.00 97.94 88 LEU A C 1
ATOM 748 O O . LEU A 1 88 ? -3.525 -2.961 4.026 1.00 97.94 88 LEU A O 1
ATOM 752 N N . GLU A 1 89 ? -5.047 -2.695 2.424 1.00 98.50 89 GLU A N 1
ATOM 753 C CA . GLU A 1 89 ? -4.605 -3.846 1.633 1.00 98.50 89 GLU A CA 1
ATOM 754 C C . GLU A 1 89 ? -3.204 -3.619 1.055 1.00 98.50 89 GLU A C 1
ATOM 756 O O . GLU A 1 89 ? -2.364 -4.517 1.091 1.00 98.50 89 GLU A O 1
ATOM 761 N N . HIS A 1 90 ? -2.927 -2.405 0.571 1.00 97.06 90 HIS A N 1
ATOM 762 C CA . HIS A 1 90 ? -1.613 -2.021 0.059 1.00 97.06 90 HIS A CA 1
ATOM 763 C C . HIS A 1 90 ? -0.551 -2.025 1.166 1.00 97.06 90 HIS A C 1
ATOM 765 O O . HIS A 1 90 ? 0.545 -2.545 0.957 1.00 97.06 90 HIS A O 1
ATOM 771 N N . LEU A 1 91 ? -0.900 -1.542 2.363 1.00 96.19 91 LEU A N 1
ATOM 772 C CA . LEU A 1 91 ? -0.063 -1.672 3.556 1.00 96.19 91 LEU A CA 1
ATOM 773 C C . LEU A 1 91 ? 0.299 -3.138 3.825 1.00 96.19 91 LEU A C 1
ATOM 775 O O . LEU A 1 91 ? 1.477 -3.461 3.979 1.00 96.19 91 LEU A O 1
ATOM 779 N N . MET A 1 92 ? -0.695 -4.029 3.840 1.00 97.69 92 MET A N 1
ATOM 780 C CA . MET A 1 92 ? -0.471 -5.446 4.127 1.00 97.69 92 MET A CA 1
ATOM 781 C C . MET A 1 92 ? 0.388 -6.135 3.059 1.00 97.69 92 MET A C 1
ATOM 783 O O . MET A 1 92 ? 1.249 -6.943 3.402 1.00 97.69 92 MET A O 1
ATOM 787 N N . LEU A 1 93 ? 0.226 -5.786 1.776 1.00 97.12 93 LEU A N 1
ATOM 788 C CA . LEU A 1 93 ? 1.116 -6.260 0.708 1.00 97.12 93 LEU A CA 1
ATOM 789 C C . LEU A 1 93 ? 2.582 -5.914 1.016 1.00 97.12 93 LEU A C 1
ATOM 791 O O . LEU A 1 93 ? 3.445 -6.786 0.928 1.00 97.12 93 LEU A O 1
ATOM 795 N N . HIS A 1 94 ? 2.864 -4.680 1.442 1.00 93.31 94 HIS A N 1
ATOM 796 C CA . HIS A 1 94 ? 4.224 -4.260 1.788 1.00 93.31 94 HIS A CA 1
ATOM 797 C C . HIS A 1 94 ? 4.744 -4.858 3.097 1.00 93.31 94 HIS A C 1
ATOM 799 O O . HIS A 1 94 ? 5.939 -5.145 3.176 1.00 93.31 94 HIS A O 1
ATOM 805 N N . ILE A 1 95 ? 3.884 -5.108 4.088 1.00 93.25 95 ILE A N 1
ATOM 806 C CA . ILE A 1 95 ? 4.248 -5.881 5.287 1.00 93.25 95 ILE A CA 1
ATOM 807 C C . ILE A 1 95 ? 4.710 -7.285 4.877 1.00 93.25 95 ILE A C 1
ATOM 809 O O . ILE A 1 95 ? 5.805 -7.700 5.244 1.00 93.25 95 ILE A O 1
ATOM 813 N N . LEU A 1 96 ? 3.929 -7.990 4.054 1.00 95.12 96 LEU A N 1
ATOM 814 C CA . LEU A 1 96 ? 4.251 -9.355 3.624 1.00 95.12 96 LEU A CA 1
ATOM 815 C C . LEU A 1 96 ? 5.536 -9.431 2.786 1.00 95.12 96 LEU A C 1
ATOM 817 O O . LEU A 1 96 ? 6.317 -10.364 2.959 1.00 95.12 96 LEU A O 1
ATOM 821 N N . ILE A 1 97 ? 5.783 -8.453 1.907 1.00 91.69 97 ILE A N 1
ATOM 822 C CA . ILE A 1 97 ? 7.054 -8.350 1.170 1.00 91.69 97 ILE A CA 1
ATOM 823 C C . ILE A 1 97 ? 8.221 -8.160 2.147 1.00 91.69 97 ILE A C 1
ATOM 825 O O . ILE A 1 97 ? 9.210 -8.885 2.074 1.00 91.69 97 ILE A O 1
ATOM 829 N N . THR A 1 98 ? 8.078 -7.222 3.086 1.00 87.62 98 THR A N 1
ATOM 830 C CA . THR A 1 98 ? 9.131 -6.882 4.053 1.00 87.62 98 THR A CA 1
ATOM 831 C C . THR A 1 98 ? 9.526 -8.091 4.897 1.00 87.62 98 THR A C 1
ATOM 833 O O . THR A 1 98 ? 10.707 -8.403 5.009 1.00 87.62 98 THR A O 1
ATOM 836 N N . LEU A 1 99 ? 8.543 -8.814 5.441 1.00 88.81 99 LEU A N 1
ATOM 837 C CA . LEU A 1 99 ? 8.784 -9.997 6.272 1.00 88.81 99 LEU A CA 1
ATOM 838 C C . LEU A 1 99 ? 9.368 -11.175 5.473 1.00 88.81 99 LEU A C 1
ATOM 840 O O . LEU A 1 99 ? 10.101 -11.995 6.018 1.00 88.81 99 LEU A O 1
ATOM 844 N N . LYS A 1 100 ? 9.080 -11.273 4.168 1.00 86.44 100 LYS A N 1
ATOM 845 C CA . LYS A 1 100 ? 9.645 -12.312 3.290 1.00 86.44 100 LYS A CA 1
ATOM 846 C C . LYS A 1 100 ? 11.129 -12.081 2.982 1.00 86.44 100 LYS A C 1
ATOM 848 O O . LYS A 1 100 ? 11.870 -13.054 2.794 1.00 86.44 100 LYS A O 1
ATOM 853 N N . ASP A 1 101 ? 11.551 -10.827 2.855 1.00 72.69 101 ASP A N 1
ATOM 854 C CA . ASP A 1 101 ? 12.915 -10.455 2.453 1.00 72.69 101 ASP A CA 1
ATOM 855 C C . ASP A 1 101 ? 13.810 -10.007 3.608 1.00 72.69 101 ASP A C 1
ATOM 857 O O . ASP A 1 101 ? 14.971 -9.643 3.400 1.00 72.69 101 ASP A O 1
ATOM 861 N N . GLU A 1 102 ? 13.305 -10.111 4.831 1.00 66.69 102 GLU A N 1
ATOM 862 C CA . GLU A 1 102 ? 14.048 -9.790 6.033 1.00 66.69 102 GLU A CA 1
ATOM 863 C C . GLU A 1 102 ? 15.384 -10.554 6.109 1.00 66.69 102 GLU A C 1
ATOM 865 O O . GLU A 1 102 ? 15.461 -11.767 5.894 1.00 66.69 102 GLU A O 1
ATOM 870 N N . GLY A 1 103 ? 16.469 -9.823 6.379 1.00 56.03 103 GLY A N 1
ATOM 871 C CA . GLY A 1 103 ? 17.809 -10.395 6.519 1.00 56.03 103 GLY A CA 1
ATOM 872 C C . GLY A 1 103 ? 18.509 -10.770 5.205 1.00 56.03 103 GLY A C 1
ATOM 873 O O . GLY A 1 103 ? 19.630 -11.279 5.254 1.00 56.03 103 GLY A O 1
ATOM 874 N N . LYS A 1 104 ? 17.920 -10.495 4.029 1.00 56.94 104 LYS A N 1
ATOM 875 C CA . LYS A 1 104 ? 18.524 -10.815 2.715 1.00 56.94 104 LYS A CA 1
ATOM 876 C C . LYS A 1 104 ? 19.461 -9.741 2.139 1.00 56.94 104 LYS A C 1
ATOM 878 O O . LYS A 1 104 ? 19.888 -9.851 0.991 1.00 56.94 104 LYS A O 1
ATOM 883 N N . GLY A 1 105 ? 19.860 -8.756 2.944 1.00 52.50 105 GLY A N 1
ATOM 884 C CA . GLY A 1 105 ? 20.770 -7.682 2.538 1.00 52.50 105 GLY A CA 1
ATOM 885 C C . GLY A 1 105 ? 20.076 -6.536 1.794 1.00 52.50 105 GLY A C 1
ATOM 886 O O . GLY A 1 105 ? 18.877 -6.561 1.539 1.00 52.50 105 GLY A O 1
ATOM 887 N N . TYR A 1 106 ? 20.837 -5.485 1.484 1.00 46.97 106 TYR A N 1
ATOM 888 C CA . TYR A 1 106 ? 20.309 -4.271 0.859 1.00 46.97 106 TYR A CA 1
ATOM 889 C C . TYR A 1 106 ? 20.115 -4.439 -0.662 1.00 46.97 106 TYR A C 1
ATOM 891 O O . TYR A 1 106 ? 21.016 -4.969 -1.319 1.00 46.97 106 TYR A O 1
ATOM 899 N N . PRO A 1 107 ? 19.032 -3.896 -1.255 1.00 52.94 107 PRO A N 1
ATOM 900 C CA . PRO A 1 107 ? 17.947 -3.156 -0.606 1.00 52.94 107 PRO A CA 1
ATOM 901 C C . PRO A 1 107 ? 16.868 -4.074 -0.018 1.00 52.94 107 PRO A C 1
ATOM 903 O O . PRO A 1 107 ? 16.329 -4.921 -0.724 1.00 52.94 107 PRO A O 1
ATOM 906 N N . GLU A 1 108 ? 16.498 -3.835 1.245 1.00 62.50 108 GLU A N 1
ATOM 907 C CA . GLU A 1 108 ? 15.304 -4.432 1.849 1.00 62.50 108 GLU A CA 1
ATOM 908 C C . GLU A 1 108 ? 14.076 -3.988 1.046 1.00 62.50 108 GLU A C 1
ATOM 910 O O . GLU A 1 108 ? 13.752 -2.797 0.929 1.00 62.50 108 GLU A O 1
ATOM 915 N N . VAL A 1 109 ? 13.430 -4.957 0.414 1.00 69.25 109 VAL A N 1
ATOM 916 C CA . VAL A 1 109 ? 12.274 -4.730 -0.439 1.00 69.25 109 VAL A CA 1
ATOM 917 C C . VAL A 1 109 ? 11.043 -4.550 0.459 1.00 69.25 109 VAL A C 1
ATOM 919 O O . VAL A 1 109 ? 10.929 -5.160 1.515 1.00 69.25 109 VAL A O 1
ATOM 922 N N . GLY A 1 110 ? 10.123 -3.655 0.095 1.00 69.19 110 GLY A N 1
ATOM 923 C CA . GLY A 1 110 ? 8.897 -3.419 0.868 1.00 69.19 110 GLY A CA 1
ATOM 924 C C . GLY A 1 110 ? 9.025 -2.405 2.015 1.00 69.19 110 GLY A C 1
ATOM 925 O O . GLY A 1 110 ? 8.183 -1.503 2.074 1.00 69.19 110 GLY A O 1
ATOM 926 N N . ILE A 1 111 ? 10.085 -2.461 2.839 1.00 77.44 111 ILE A N 1
ATOM 927 C CA . ILE A 1 111 ? 10.213 -1.637 4.066 1.00 77.44 111 ILE A CA 1
ATOM 928 C C . ILE A 1 111 ? 10.185 -0.136 3.770 1.00 77.44 111 ILE A C 1
ATOM 930 O O . ILE A 1 111 ? 9.510 0.627 4.453 1.00 77.44 111 ILE A O 1
ATOM 934 N N . ASN A 1 112 ? 10.846 0.308 2.699 1.00 74.31 112 ASN A N 1
ATOM 935 C CA . ASN A 1 112 ? 10.829 1.717 2.311 1.00 74.31 112 ASN A CA 1
ATOM 936 C C . ASN A 1 112 ? 9.414 2.163 1.922 1.00 74.31 112 ASN A C 1
ATOM 938 O O . ASN A 1 112 ? 8.986 3.241 2.314 1.00 74.31 112 ASN A O 1
ATOM 942 N N . GLY A 1 113 ? 8.653 1.327 1.210 1.00 77.25 113 GLY A N 1
ATOM 943 C CA . GLY A 1 113 ? 7.246 1.600 0.892 1.00 77.25 113 GLY A CA 1
ATOM 944 C C . GLY A 1 113 ? 6.410 1.828 2.155 1.00 77.25 113 GLY A C 1
ATOM 945 O O . GLY A 1 113 ? 5.699 2.831 2.275 1.00 77.25 113 GLY A O 1
ATOM 946 N N . LEU A 1 114 ? 6.579 0.924 3.120 1.00 82.56 114 LEU A N 1
ATOM 947 C CA . LEU A 1 114 ? 5.892 0.928 4.406 1.00 82.56 114 LEU A CA 1
ATOM 948 C C . LEU A 1 114 ? 6.235 2.174 5.239 1.00 82.56 114 LEU A C 1
ATOM 950 O O . LEU A 1 114 ? 5.354 2.963 5.585 1.00 82.56 114 LEU A O 1
ATOM 954 N N . MET A 1 115 ? 7.526 2.366 5.508 1.00 77.56 115 MET A N 1
ATOM 955 C CA . MET A 1 115 ? 8.052 3.358 6.447 1.00 77.56 115 MET A CA 1
ATOM 956 C C . MET A 1 115 ? 7.984 4.787 5.917 1.00 77.56 115 MET A C 1
ATOM 958 O O . MET A 1 115 ? 7.810 5.725 6.689 1.00 77.56 115 MET A O 1
ATOM 962 N N . ILE A 1 116 ? 8.141 4.966 4.606 1.00 73.75 116 ILE A N 1
ATOM 963 C CA . ILE A 1 116 ? 8.289 6.287 3.992 1.00 73.75 116 ILE A CA 1
ATOM 964 C C . ILE A 1 116 ? 6.949 6.845 3.505 1.00 73.75 116 ILE A C 1
ATOM 966 O O . ILE A 1 116 ? 6.746 8.062 3.494 1.00 73.75 116 ILE A O 1
ATOM 970 N N . TYR A 1 117 ? 6.033 5.972 3.080 1.00 79.00 117 TYR A N 1
ATOM 971 C CA . TYR A 1 117 ? 4.807 6.398 2.410 1.00 79.00 117 TYR A CA 1
ATOM 972 C C . TYR A 1 117 ? 3.549 5.980 3.159 1.00 79.00 117 TYR A C 1
ATOM 974 O O . TYR A 1 117 ? 2.712 6.838 3.431 1.00 79.00 117 TYR A O 1
ATOM 982 N N . MET A 1 118 ? 3.398 4.696 3.485 1.00 87.69 118 MET A N 1
ATOM 983 C CA . MET A 1 118 ? 2.112 4.158 3.945 1.00 87.69 118 MET A CA 1
ATOM 984 C C . MET A 1 118 ? 1.817 4.511 5.398 1.00 87.69 118 MET A C 1
ATOM 986 O O . MET A 1 118 ? 0.807 5.162 5.661 1.00 87.69 118 MET A O 1
ATOM 990 N N . LEU A 1 119 ? 2.712 4.151 6.323 1.00 85.75 119 LEU A N 1
ATOM 991 C CA . LEU A 1 119 ? 2.522 4.429 7.749 1.00 85.75 119 LEU A CA 1
ATOM 992 C C . LEU A 1 119 ? 2.359 5.930 8.029 1.00 85.75 119 LEU A C 1
ATOM 994 O O . LEU A 1 119 ? 1.385 6.285 8.692 1.00 85.75 119 LEU A O 1
ATOM 998 N N . PRO A 1 120 ? 3.192 6.838 7.470 1.00 79.62 120 PRO A N 1
ATOM 999 C CA . PRO A 1 120 ? 3.004 8.268 7.697 1.00 79.62 120 PRO A CA 1
ATOM 1000 C C . PRO A 1 120 ? 1.654 8.780 7.185 1.00 79.62 120 PRO A C 1
ATOM 1002 O O . PRO A 1 120 ? 1.015 9.583 7.858 1.00 79.62 120 PRO A O 1
ATOM 1005 N N . GLN A 1 121 ? 1.184 8.317 6.017 1.00 85.56 121 GLN A N 1
ATOM 1006 C CA . GLN A 1 121 ? -0.114 8.733 5.469 1.00 85.56 121 GLN A CA 1
ATOM 1007 C C . GLN A 1 121 ? -1.278 8.286 6.356 1.00 85.56 121 GLN A C 1
ATOM 1009 O O . GLN A 1 121 ? -2.146 9.103 6.668 1.00 85.56 121 GLN A O 1
ATOM 1014 N N . ILE A 1 122 ? -1.282 7.017 6.769 1.00 88.81 122 ILE A N 1
ATOM 1015 C CA . ILE A 1 122 ? -2.360 6.443 7.578 1.00 88.81 122 ILE A CA 1
ATOM 1016 C C . ILE A 1 122 ? -2.356 7.066 8.977 1.00 88.81 122 ILE A C 1
ATOM 1018 O O . ILE A 1 122 ? -3.381 7.594 9.403 1.00 88.81 122 ILE A O 1
ATOM 1022 N N . ASN A 1 123 ? -1.207 7.107 9.661 1.00 84.00 123 ASN A N 1
ATOM 1023 C CA . ASN A 1 123 ? -1.102 7.696 11.002 1.00 84.00 123 ASN A CA 1
ATOM 1024 C C . ASN A 1 123 ? -1.491 9.178 11.005 1.00 84.00 123 ASN A C 1
ATOM 1026 O O . ASN A 1 123 ? -2.247 9.605 11.875 1.00 84.00 123 ASN A O 1
ATOM 1030 N N . THR A 1 124 ? -1.064 9.945 9.996 1.00 80.50 124 THR A N 1
ATOM 1031 C CA . THR A 1 124 ? -1.463 11.353 9.842 1.00 80.50 124 THR A CA 1
ATOM 1032 C C . THR A 1 124 ? -2.979 11.501 9.687 1.00 80.50 124 THR A C 1
ATOM 1034 O O . THR A 1 124 ? -3.586 12.404 10.269 1.00 80.50 124 THR A O 1
ATOM 1037 N N . TYR A 1 125 ? -3.609 10.623 8.900 1.00 86.19 125 TYR A N 1
ATOM 1038 C CA . TYR A 1 125 ? -5.059 10.631 8.725 1.00 86.19 125 TYR A CA 1
ATOM 1039 C C . TYR A 1 125 ? -5.783 10.355 10.047 1.00 86.19 125 TYR A C 1
ATOM 1041 O O . TYR A 1 125 ? -6.650 11.131 10.452 1.00 86.19 125 TYR A O 1
ATOM 1049 N N . LEU A 1 126 ? -5.386 9.283 10.741 1.00 83.88 126 LEU A N 1
ATOM 1050 C CA . LEU A 1 126 ? -5.972 8.852 12.013 1.00 83.88 126 LEU A CA 1
ATOM 1051 C C . LEU A 1 126 ? -5.806 9.904 13.114 1.00 83.88 126 LEU A C 1
ATOM 1053 O O . LEU A 1 126 ? -6.745 10.180 13.860 1.00 83.88 126 LEU A O 1
ATOM 1057 N N . ALA A 1 127 ? -4.636 10.540 13.174 1.00 79.69 127 ALA A N 1
ATOM 1058 C CA . ALA A 1 127 ? -4.332 11.613 14.113 1.00 79.69 127 ALA A CA 1
ATOM 1059 C C . ALA A 1 127 ? -5.099 12.910 13.822 1.00 79.69 127 ALA A C 1
ATOM 1061 O O . ALA A 1 127 ? -5.123 13.812 14.661 1.00 79.69 127 ALA A O 1
ATOM 1062 N N . LYS A 1 128 ? -5.709 13.029 12.632 1.00 79.88 128 LYS A N 1
ATOM 1063 C CA . LYS A 1 128 ? -6.349 14.255 12.122 1.00 79.88 128 LYS A CA 1
ATOM 1064 C C . LYS A 1 128 ? -5.407 15.463 12.129 1.00 79.88 128 LYS A C 1
ATOM 1066 O O . LYS A 1 128 ? -5.853 16.609 12.174 1.00 79.88 128 LYS A O 1
ATOM 1071 N N . SER A 1 129 ? -4.105 15.210 12.072 1.00 67.12 129 SER A N 1
ATOM 1072 C CA . SER A 1 129 ? -3.051 16.216 12.176 1.00 67.12 129 SER A CA 1
ATOM 1073 C C . SER A 1 129 ? -2.830 16.976 10.866 1.00 67.12 129 SER A C 1
ATOM 1075 O O . SER A 1 129 ? -2.296 18.085 10.870 1.00 67.12 129 SER A O 1
ATOM 1077 N N . TYR A 1 130 ? -3.291 16.422 9.740 1.00 73.06 130 TYR A N 1
ATOM 1078 C CA . TYR A 1 130 ? -3.265 17.080 8.439 1.00 73.06 130 TYR A CA 1
ATOM 1079 C C . TYR A 1 130 ? -4.483 16.733 7.584 1.00 73.06 130 TYR A C 1
ATOM 1081 O O . TYR A 1 130 ? -4.978 15.608 7.576 1.00 73.06 130 TYR A O 1
ATOM 1089 N N . GLN A 1 131 ? -4.926 17.704 6.786 1.00 78.31 131 GLN A N 1
ATOM 1090 C CA . GLN A 1 131 ? -5.947 17.498 5.766 1.00 78.31 131 GLN A CA 1
ATOM 1091 C C . GLN A 1 131 ? -5.296 17.398 4.385 1.00 78.31 131 GLN A C 1
ATOM 1093 O O . GLN A 1 131 ? -4.818 18.395 3.842 1.00 78.31 131 GLN A O 1
ATOM 1098 N N . PHE A 1 132 ? -5.319 16.201 3.794 1.00 83.12 132 PHE A N 1
ATOM 1099 C CA . PHE A 1 132 ? -4.816 15.978 2.436 1.00 83.12 132 PHE A CA 1
ATOM 1100 C C . PHE A 1 132 ? -5.521 16.878 1.417 1.00 83.12 132 PHE A C 1
ATOM 1102 O O . PHE A 1 132 ? -6.752 16.945 1.390 1.00 83.12 132 PHE A O 1
ATOM 1109 N N . LYS A 1 133 ? -4.752 17.541 0.544 1.00 84.75 133 LYS A N 1
ATOM 1110 C CA . LYS A 1 133 ? -5.301 18.429 -0.495 1.00 84.75 133 LYS A CA 1
ATOM 1111 C C . LYS A 1 133 ? -5.779 17.637 -1.704 1.00 84.75 133 LYS A C 1
ATOM 1113 O O . LYS A 1 133 ? -6.728 18.035 -2.374 1.00 84.75 133 LYS A O 1
ATOM 1118 N N . LYS A 1 134 ? -5.121 16.514 -2.000 1.00 87.31 134 LYS A N 1
ATOM 1119 C CA . LYS A 1 134 ? -5.491 15.639 -3.118 1.00 87.31 134 LYS A CA 1
ATOM 1120 C C . LYS A 1 134 ? -6.744 14.830 -2.791 1.00 87.31 134 LYS A C 1
ATOM 1122 O O . LYS A 1 134 ? -6.747 14.014 -1.872 1.00 87.31 134 LYS A O 1
ATOM 1127 N N . GLU A 1 135 ? -7.781 15.003 -3.607 1.00 90.88 135 GLU A N 1
ATOM 1128 C CA . GLU A 1 135 ? -9.077 14.333 -3.442 1.00 90.88 135 GLU A CA 1
ATOM 1129 C C . GLU A 1 135 ? -8.962 12.802 -3.434 1.00 90.88 135 GLU A C 1
ATOM 1131 O O . GLU A 1 135 ? -9.517 12.149 -2.556 1.00 90.88 135 GLU A O 1
ATOM 1136 N N . TRP A 1 136 ? -8.190 12.224 -4.360 1.00 91.88 136 TRP A N 1
ATOM 1137 C CA . TRP A 1 136 ? -8.018 10.769 -4.432 1.00 91.88 136 TRP A CA 1
ATOM 1138 C C . TRP A 1 136 ? -7.366 10.192 -3.167 1.00 91.88 136 TRP A C 1
ATOM 1140 O O . TRP A 1 136 ? -7.730 9.103 -2.739 1.00 91.88 136 TRP A O 1
ATOM 1150 N N . LEU A 1 137 ? -6.437 10.931 -2.546 1.00 90.25 137 LEU A N 1
ATOM 1151 C CA . LEU A 1 137 ? -5.754 10.498 -1.327 1.00 90.25 137 LEU A CA 1
ATOM 1152 C C . LEU A 1 137 ? -6.691 10.596 -0.122 1.00 90.25 137 LEU A C 1
ATOM 1154 O O . LEU A 1 137 ? -6.767 9.660 0.666 1.00 90.25 137 LEU A O 1
ATOM 1158 N N . ARG A 1 138 ? -7.484 11.674 -0.028 1.00 91.38 138 ARG A N 1
ATOM 1159 C CA . ARG A 1 138 ? -8.582 11.752 0.951 1.00 91.38 138 ARG A CA 1
ATOM 1160 C C . ARG A 1 138 ? -9.527 10.562 0.807 1.00 91.38 138 ARG A C 1
ATOM 1162 O O . ARG A 1 138 ? -9.887 9.945 1.802 1.00 91.38 138 ARG A O 1
ATOM 1169 N N . LYS A 1 139 ? -9.914 10.227 -0.428 1.00 96.00 139 LYS A N 1
ATOM 1170 C CA . LYS A 1 139 ? -10.810 9.101 -0.691 1.00 96.00 139 LYS A CA 1
ATOM 1171 C C . LYS A 1 139 ? -10.179 7.767 -0.291 1.00 96.00 139 LYS A C 1
ATOM 1173 O O . LYS A 1 139 ? -10.850 6.965 0.348 1.00 96.00 139 LYS A O 1
ATOM 1178 N N . ALA A 1 140 ? -8.906 7.554 -0.613 1.00 95.88 140 ALA A N 1
ATOM 1179 C CA . ALA A 1 140 ? -8.173 6.349 -0.235 1.00 95.88 140 ALA A CA 1
ATOM 1180 C C . ALA A 1 140 ? -8.065 6.174 1.287 1.00 95.88 140 ALA A C 1
ATOM 1182 O O . ALA A 1 140 ? -8.213 5.062 1.784 1.00 95.88 140 ALA A O 1
ATOM 1183 N N . MET A 1 141 ? -7.863 7.269 2.025 1.00 95.12 141 MET A N 1
ATOM 1184 C CA . MET A 1 141 ? -7.765 7.242 3.486 1.00 95.12 141 MET A CA 1
ATOM 1185 C C . MET A 1 141 ? -9.124 7.158 4.193 1.00 95.12 141 MET A C 1
ATOM 1187 O O . MET A 1 141 ? -9.191 6.642 5.299 1.00 95.12 141 MET A O 1
ATOM 1191 N N . SER A 1 142 ? -10.222 7.582 3.553 1.00 96.12 142 SER A N 1
ATOM 1192 C CA . SER A 1 142 ? -11.566 7.546 4.165 1.00 96.12 142 SER A CA 1
ATOM 1193 C C . SER A 1 142 ? -12.049 6.156 4.590 1.00 96.12 142 SER A C 1
ATOM 1195 O O . SER A 1 142 ? -12.998 6.051 5.357 1.00 96.12 142 SER A O 1
ATOM 1197 N N . ILE A 1 143 ? -11.387 5.079 4.146 1.00 97.25 143 ILE A N 1
ATOM 1198 C CA . ILE A 1 143 ? -11.663 3.729 4.656 1.00 97.25 143 ILE A CA 1
ATOM 1199 C C . ILE A 1 143 ? -11.421 3.627 6.169 1.00 97.25 143 ILE A C 1
ATOM 1201 O O . ILE A 1 143 ? -12.078 2.840 6.830 1.00 97.25 143 ILE A O 1
ATOM 1205 N N . PHE A 1 144 ? -10.524 4.446 6.726 1.00 95.31 144 PHE A N 1
ATOM 1206 C CA . PHE A 1 144 ? -10.205 4.472 8.154 1.00 95.31 144 PHE A CA 1
ATOM 1207 C C . PHE A 1 144 ? -11.199 5.293 8.991 1.00 95.31 144 PHE A C 1
ATOM 1209 O O . PHE A 1 144 ? -11.003 5.449 10.194 1.00 95.31 144 PHE A O 1
ATOM 1216 N N . ASP A 1 145 ? -12.262 5.832 8.387 1.00 95.00 145 ASP A N 1
ATOM 1217 C CA . ASP A 1 145 ? -13.379 6.396 9.154 1.00 95.00 145 ASP A CA 1
ATOM 1218 C C . ASP A 1 145 ? -14.206 5.284 9.833 1.00 95.00 145 ASP A C 1
ATOM 1220 O O . ASP A 1 145 ? -14.882 5.534 10.830 1.00 95.00 145 ASP A O 1
ATOM 1224 N N . ASP A 1 146 ? -14.116 4.057 9.312 1.00 95.94 146 ASP A N 1
ATOM 1225 C CA . ASP A 1 146 ? -14.720 2.840 9.850 1.00 95.94 146 ASP A CA 1
ATOM 1226 C C . ASP A 1 146 ? -13.857 2.222 10.970 1.00 95.94 146 ASP A C 1
ATOM 1228 O O . ASP A 1 146 ? -12.638 2.088 10.834 1.00 95.94 146 ASP A O 1
ATOM 1232 N N . GLU A 1 147 ? -14.481 1.858 12.098 1.00 92.81 147 GLU A N 1
ATOM 1233 C CA . GLU A 1 147 ? -13.769 1.331 13.276 1.00 92.81 147 GLU A CA 1
ATOM 1234 C C . GLU A 1 147 ? -13.157 -0.046 13.019 1.00 92.81 147 GLU A C 1
ATOM 1236 O O . GLU A 1 147 ? -12.008 -0.275 13.386 1.00 92.81 147 GLU A O 1
ATOM 1241 N N . ASP A 1 148 ? -13.861 -0.930 12.309 1.00 94.94 148 ASP A N 1
ATOM 1242 C CA . ASP A 1 148 ? -13.351 -2.269 12.003 1.00 94.94 148 ASP A CA 1
ATOM 1243 C C . ASP A 1 148 ? -12.088 -2.192 11.132 1.00 94.94 148 ASP A C 1
ATOM 1245 O O . ASP A 1 148 ? -11.127 -2.937 11.335 1.00 94.94 148 ASP A O 1
ATOM 1249 N N . THR A 1 149 ? -12.044 -1.246 10.192 1.00 95.81 149 THR A N 1
ATOM 1250 C CA . THR A 1 149 ? -10.864 -0.988 9.354 1.00 95.81 149 THR A CA 1
ATOM 1251 C C . THR A 1 149 ? -9.682 -0.459 10.172 1.00 95.81 149 THR A C 1
ATOM 1253 O O . THR A 1 149 ? -8.533 -0.816 9.896 1.00 95.81 149 THR A O 1
ATOM 1256 N N . LYS A 1 150 ? -9.935 0.367 11.193 1.00 91.81 150 LYS A N 1
ATOM 1257 C CA . LYS A 1 150 ? -8.897 0.848 12.121 1.00 91.81 150 LYS A CA 1
ATOM 1258 C C . LYS A 1 150 ? -8.357 -0.270 13.007 1.00 91.81 150 LYS A C 1
ATOM 1260 O O . LYS A 1 150 ? -7.145 -0.394 13.153 1.00 91.81 150 LYS A O 1
ATOM 1265 N N . GLU A 1 151 ? -9.226 -1.124 13.527 1.00 91.50 151 GLU A N 1
ATOM 1266 C CA . GLU A 1 151 ? -8.819 -2.310 14.285 1.00 91.50 151 GLU A CA 1
ATOM 1267 C C . GLU A 1 151 ? -7.976 -3.267 13.430 1.00 91.50 151 GLU A C 1
ATOM 1269 O O . GLU A 1 151 ? -6.935 -3.759 13.865 1.00 91.50 151 GLU A O 1
ATOM 1274 N N . GLU A 1 152 ? -8.362 -3.489 12.172 1.00 96.00 152 GLU A N 1
ATOM 1275 C CA . GLU A 1 152 ? -7.570 -4.302 11.246 1.00 96.00 152 GLU A CA 1
ATOM 1276 C C . GLU A 1 152 ? -6.210 -3.673 10.918 1.00 96.00 152 GLU A C 1
ATOM 1278 O O . GLU A 1 152 ? -5.224 -4.398 10.790 1.00 96.00 152 GLU A O 1
ATOM 1283 N N . TYR A 1 153 ? -6.124 -2.342 10.837 1.00 94.44 153 TYR A N 1
ATOM 1284 C CA . TYR A 1 153 ? -4.845 -1.641 10.724 1.00 94.44 153 TYR A CA 1
ATOM 1285 C C . TYR A 1 153 ? -3.924 -1.945 11.903 1.00 94.44 153 TYR A C 1
ATOM 1287 O O . TYR A 1 153 ? -2.783 -2.358 11.682 1.00 94.44 153 TYR A O 1
ATOM 1295 N N . TYR A 1 154 ? -4.415 -1.806 13.137 1.00 88.12 154 TYR A N 1
ATOM 1296 C CA . TYR A 1 154 ? -3.616 -2.105 14.324 1.00 88.12 154 TYR A CA 1
ATOM 1297 C C . TYR A 1 154 ? -3.177 -3.569 14.361 1.00 88.12 154 TYR A C 1
ATOM 1299 O O . TYR A 1 154 ? -2.001 -3.824 14.598 1.00 88.12 154 TYR A O 1
ATOM 1307 N N . ARG A 1 155 ? -4.045 -4.519 13.997 1.00 91.38 155 ARG A N 1
ATOM 1308 C CA . ARG A 1 155 ? -3.668 -5.942 13.891 1.00 91.38 155 ARG A CA 1
ATOM 1309 C C . ARG A 1 155 ? -2.598 -6.208 12.833 1.00 91.38 155 ARG A C 1
ATOM 1311 O O . ARG A 1 155 ? -1.722 -7.046 13.039 1.00 91.38 155 ARG A O 1
ATOM 1318 N N . CYS A 1 156 ? -2.646 -5.517 11.693 1.00 93.25 156 CYS A N 1
ATOM 1319 C CA . CYS A 1 156 ? -1.578 -5.590 10.695 1.00 93.25 156 CYS A CA 1
ATOM 1320 C C . CYS A 1 156 ? -0.249 -5.067 11.260 1.00 93.25 156 C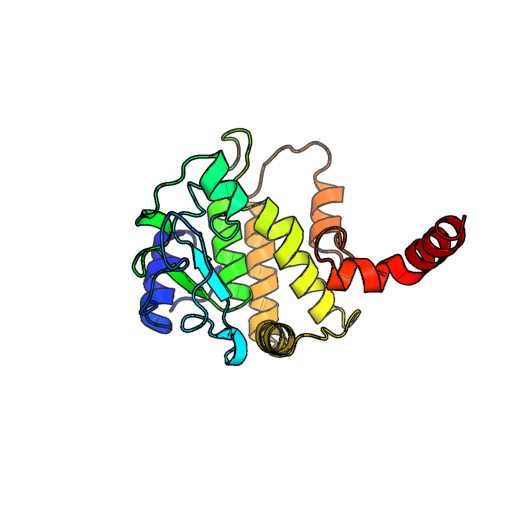YS A C 1
ATOM 1322 O O . CYS A 1 156 ? 0.792 -5.676 11.009 1.00 93.25 156 CYS A O 1
ATOM 1324 N N . LEU A 1 157 ? -0.275 -3.974 12.032 1.00 88.12 157 LEU A N 1
ATOM 1325 C CA . LEU A 1 157 ? 0.921 -3.454 12.696 1.00 88.12 157 LEU A CA 1
ATOM 1326 C C . LEU A 1 157 ? 1.440 -4.405 13.769 1.00 88.12 157 LEU A C 1
ATOM 1328 O O . LEU A 1 157 ? 2.632 -4.672 13.778 1.00 88.12 157 LEU A O 1
ATOM 1332 N N . GLU A 1 158 ? 0.580 -4.939 14.633 1.00 85.94 158 GLU A N 1
ATOM 1333 C CA . GLU A 1 158 ? 0.955 -5.941 15.638 1.00 85.94 158 GLU A CA 1
ATOM 1334 C C . GLU A 1 158 ? 1.653 -7.126 14.973 1.00 85.94 158 GLU A C 1
ATOM 1336 O O . GLU A 1 158 ? 2.780 -7.456 15.334 1.00 85.94 158 GLU A O 1
ATOM 1341 N N . TYR A 1 159 ? 1.055 -7.678 13.912 1.00 88.81 159 TYR A N 1
ATOM 1342 C CA . TYR A 1 159 ? 1.671 -8.751 13.137 1.00 88.81 159 TYR A CA 1
ATOM 1343 C C . TYR A 1 159 ? 3.045 -8.354 12.579 1.00 88.81 159 TYR A C 1
ATOM 1345 O O . TYR A 1 159 ? 4.004 -9.114 12.711 1.00 88.81 159 TYR A O 1
ATOM 1353 N N . PHE A 1 160 ? 3.173 -7.167 11.980 1.00 87.31 160 PHE A N 1
ATOM 1354 C CA . PHE A 1 160 ? 4.462 -6.681 11.488 1.00 87.31 160 PHE A CA 1
ATOM 1355 C C . PHE A 1 160 ? 5.498 -6.564 12.616 1.00 87.31 160 PHE A C 1
ATOM 1357 O O . PHE A 1 160 ? 6.604 -7.073 12.481 1.00 87.31 160 PHE A O 1
ATOM 1364 N N . LEU A 1 161 ? 5.137 -5.945 13.739 1.00 82.19 161 LEU A N 1
ATOM 1365 C CA . LEU A 1 161 ? 6.024 -5.694 14.876 1.00 82.19 161 LEU A CA 1
ATOM 1366 C C . LEU A 1 161 ? 6.469 -6.980 15.586 1.00 82.19 161 LEU A C 1
ATOM 1368 O O . LEU A 1 161 ? 7.601 -7.058 16.058 1.00 82.19 161 LEU A O 1
ATOM 1372 N N . GLU A 1 162 ? 5.602 -7.988 15.654 1.00 84.25 162 GLU A N 1
ATOM 1373 C CA . GLU A 1 162 ? 5.921 -9.299 16.228 1.00 84.25 162 GLU A CA 1
ATOM 1374 C C . GLU A 1 162 ? 6.902 -10.101 15.366 1.00 84.25 162 GLU A C 1
ATOM 1376 O O . GLU A 1 162 ? 7.700 -10.874 15.900 1.00 84.25 162 GLU A O 1
ATOM 1381 N N . ASN A 1 163 ? 6.832 -9.932 14.043 1.00 85.56 163 ASN A N 1
ATOM 1382 C CA . ASN A 1 163 ? 7.529 -10.791 13.084 1.00 85.56 163 ASN A CA 1
ATOM 1383 C C . ASN A 1 163 ? 8.723 -10.112 12.408 1.00 85.56 163 ASN A C 1
ATOM 1385 O O . ASN A 1 163 ? 9.503 -10.803 11.766 1.00 85.56 163 ASN A O 1
ATOM 1389 N N . TYR A 1 164 ? 8.872 -8.792 12.533 1.00 81.25 164 TYR A N 1
ATOM 1390 C CA . TYR A 1 164 ? 10.004 -8.062 11.976 1.00 81.25 164 TYR A CA 1
ATOM 1391 C C . TYR A 1 164 ? 11.202 -8.096 12.936 1.00 81.25 164 TYR A C 1
ATOM 1393 O O . TYR A 1 164 ? 11.157 -7.551 14.045 1.00 81.25 164 TYR A O 1
ATOM 1401 N N . HIS A 1 165 ? 12.304 -8.713 12.514 1.00 75.81 165 HIS A N 1
ATOM 1402 C CA . HIS A 1 165 ? 13.555 -8.833 13.279 1.00 75.81 165 HIS A CA 1
ATOM 1403 C C . HIS A 1 165 ? 14.774 -8.154 12.607 1.00 75.81 165 HIS A C 1
ATOM 1405 O O . HIS A 1 165 ? 15.907 -8.354 13.060 1.00 75.81 165 HIS A O 1
ATOM 1411 N N . GLY A 1 166 ? 14.558 -7.325 11.572 1.00 67.31 166 GLY A N 1
ATOM 1412 C CA . GLY A 1 166 ? 15.602 -6.584 10.845 1.00 67.31 166 GLY A CA 1
ATOM 1413 C C . GLY A 1 166 ? 16.453 -5.675 11.747 1.00 67.31 166 GLY A C 1
ATOM 1414 O O . GLY A 1 166 ? 16.066 -5.403 12.877 1.00 67.31 166 GLY A O 1
ATOM 1415 N N . HIS A 1 167 ? 17.624 -5.229 11.253 1.00 56.28 167 HIS A N 1
ATOM 1416 C CA . HIS A 1 167 ? 18.724 -4.538 11.968 1.00 56.28 167 HIS A CA 1
ATOM 1417 C C . HIS A 1 167 ? 18.364 -3.898 13.332 1.00 56.28 167 HIS A C 1
ATOM 1419 O O . HIS A 1 167 ? 18.224 -2.680 13.456 1.00 56.28 167 HIS A O 1
ATOM 1425 N N . ARG A 1 168 ? 18.275 -4.746 14.367 1.00 53.12 168 ARG A N 1
ATOM 1426 C CA . ARG A 1 168 ? 17.923 -4.414 15.753 1.00 53.12 168 ARG A CA 1
ATOM 1427 C C . ARG A 1 168 ? 19.018 -3.630 16.468 1.00 53.12 168 ARG A C 1
ATOM 1429 O O . ARG A 1 168 ? 19.666 -4.150 17.377 1.00 53.12 168 ARG A O 1
ATOM 1436 N N . THR A 1 169 ? 19.284 -2.393 16.062 1.00 43.81 169 THR A N 1
ATOM 1437 C CA . THR A 1 169 ? 20.149 -1.519 16.867 1.00 43.81 169 THR A CA 1
ATOM 1438 C C . THR A 1 169 ? 19.384 -0.620 17.830 1.00 43.81 169 THR A C 1
ATOM 1440 O O . THR A 1 169 ? 19.989 -0.223 18.815 1.00 43.81 169 THR A O 1
ATOM 1443 N N . GLU A 1 170 ? 18.069 -0.395 17.682 1.00 49.34 170 GLU A N 1
ATOM 1444 C CA . GLU A 1 170 ? 17.249 0.329 18.679 1.00 49.34 170 GLU A CA 1
ATOM 1445 C C . GLU A 1 170 ? 15.746 -0.049 18.604 1.00 49.34 170 GLU A C 1
ATOM 1447 O O . GLU A 1 170 ? 14.896 0.773 18.252 1.00 49.34 170 GLU A O 1
ATOM 1452 N N . ASP A 1 171 ? 15.398 -1.298 18.937 1.00 52.56 171 ASP A N 1
ATOM 1453 C CA . ASP A 1 171 ? 14.042 -1.864 18.762 1.00 52.56 171 ASP A CA 1
ATOM 1454 C C . ASP A 1 171 ? 12.923 -1.033 19.399 1.00 52.56 171 ASP A C 1
ATOM 1456 O O . ASP A 1 171 ? 11.874 -0.825 18.799 1.00 52.56 171 ASP A O 1
ATOM 1460 N N . HIS A 1 172 ? 13.136 -0.477 20.591 1.00 48.62 172 HIS A N 1
ATOM 1461 C CA . HIS A 1 172 ? 12.087 0.294 21.258 1.00 48.62 172 HIS A CA 1
ATOM 1462 C C . HIS A 1 172 ? 11.797 1.627 20.549 1.00 48.62 172 HIS A C 1
ATOM 1464 O O . HIS A 1 172 ? 10.640 2.007 20.381 1.00 48.62 172 HIS A O 1
ATOM 1470 N N . ASN A 1 173 ? 12.836 2.313 20.064 1.00 56.19 173 ASN A N 1
ATOM 1471 C CA . ASN A 1 173 ? 12.679 3.591 19.373 1.00 56.19 173 ASN A CA 1
ATOM 1472 C C . ASN A 1 173 ? 12.030 3.413 18.002 1.00 56.19 173 ASN A C 1
ATOM 1474 O O . ASN A 1 173 ? 11.261 4.278 17.596 1.00 56.19 173 ASN A O 1
ATOM 1478 N N . PHE A 1 174 ? 12.312 2.315 17.296 1.00 59.53 174 PHE A N 1
ATOM 1479 C CA . PHE A 1 174 ? 11.684 2.002 16.011 1.00 59.53 174 PHE A CA 1
ATOM 1480 C C . PHE A 1 174 ? 10.186 1.718 16.160 1.00 59.53 174 PHE A C 1
ATOM 1482 O O . PHE A 1 174 ? 9.383 2.294 15.431 1.00 59.53 174 PHE A O 1
ATOM 1489 N N . ILE A 1 175 ? 9.802 0.904 17.146 1.00 57.22 175 ILE A N 1
ATOM 1490 C CA . ILE A 1 175 ? 8.399 0.567 17.423 1.00 57.22 175 ILE A CA 1
ATOM 1491 C C . ILE A 1 175 ? 7.615 1.808 17.863 1.00 57.22 175 ILE A C 1
ATOM 1493 O O . ILE A 1 175 ? 6.565 2.111 17.297 1.00 57.22 175 ILE A O 1
ATOM 1497 N N . LEU A 1 176 ? 8.152 2.572 18.823 1.00 55.75 176 LEU A N 1
ATOM 1498 C CA . LEU A 1 176 ? 7.547 3.832 19.266 1.00 55.75 176 LEU A CA 1
ATOM 1499 C C . LEU A 1 176 ? 7.408 4.834 18.122 1.00 55.75 176 LEU A C 1
ATOM 1501 O O . LEU A 1 176 ? 6.454 5.603 18.089 1.00 55.75 176 LEU A O 1
ATOM 1505 N N . ARG A 1 177 ? 8.358 4.823 17.185 1.00 62.16 177 ARG A N 1
ATOM 1506 C CA . ARG A 1 177 ? 8.309 5.631 15.974 1.00 62.16 177 ARG A CA 1
ATOM 1507 C C . ARG A 1 177 ? 7.211 5.149 15.029 1.00 62.16 177 ARG A C 1
ATOM 1509 O O . ARG A 1 177 ? 6.371 5.960 14.701 1.00 62.16 177 ARG A O 1
ATOM 1516 N N . VAL A 1 178 ? 7.151 3.875 14.641 1.00 63.53 178 VAL A N 1
ATOM 1517 C CA . VAL A 1 178 ? 6.102 3.321 13.750 1.00 63.53 178 VAL A CA 1
ATOM 1518 C C . VAL A 1 178 ? 4.688 3.606 14.265 1.00 63.53 178 VAL A C 1
ATOM 1520 O O . VAL A 1 178 ? 3.789 3.920 13.485 1.00 63.53 178 VAL A O 1
ATOM 1523 N N . LEU A 1 179 ? 4.503 3.514 15.581 1.00 62.44 179 LEU A N 1
ATOM 1524 C CA . LEU A 1 179 ? 3.223 3.746 16.245 1.00 62.44 179 LEU A CA 1
ATOM 1525 C C . LEU A 1 179 ? 2.948 5.227 16.532 1.00 62.44 179 LEU A C 1
ATOM 1527 O O . LEU A 1 179 ? 1.851 5.556 16.986 1.00 62.44 179 LEU A O 1
ATOM 1531 N N . SER A 1 180 ? 3.904 6.134 16.294 1.00 60.84 180 SER A N 1
ATOM 1532 C CA . SER A 1 180 ? 3.678 7.542 16.589 1.00 60.84 180 SER A CA 1
ATOM 1533 C C . SER A 1 180 ? 2.782 8.193 15.524 1.00 60.84 180 SER A C 1
ATOM 1535 O O . SER A 1 180 ? 2.982 8.007 14.317 1.00 60.84 180 SER A O 1
ATOM 1537 N N . PRO A 1 181 ? 1.809 9.019 15.951 1.00 51.81 181 PRO A N 1
ATOM 1538 C CA . PRO A 1 181 ? 1.051 9.901 15.062 1.00 51.81 181 PRO A CA 1
ATOM 1539 C C . PRO A 1 181 ? 1.933 10.791 14.171 1.00 51.81 181 PRO A C 1
ATOM 1541 O O . PRO A 1 181 ? 1.535 11.146 13.065 1.00 51.81 181 PRO A O 1
ATOM 1544 N N . ASP A 1 182 ? 3.137 11.116 14.655 1.00 51.75 182 ASP A N 1
ATOM 1545 C CA . ASP A 1 182 ? 4.111 12.017 14.030 1.00 51.75 182 ASP A CA 1
ATOM 1546 C C . ASP A 1 182 ? 5.231 11.271 13.278 1.00 51.75 182 ASP A C 1
ATOM 1548 O O . ASP A 1 182 ? 6.298 11.838 13.013 1.00 51.75 182 ASP A O 1
ATOM 1552 N N . PHE A 1 183 ? 5.037 9.982 12.968 1.00 56.28 183 PHE A N 1
ATOM 1553 C CA . PHE A 1 183 ? 6.073 9.176 12.332 1.00 56.28 183 PHE A CA 1
ATOM 1554 C C . PHE A 1 183 ? 6.454 9.699 10.942 1.00 56.28 183 PHE A C 1
ATOM 1556 O O . PHE A 1 183 ? 5.606 10.112 10.154 1.00 56.28 183 PHE A O 1
ATOM 1563 N N . LEU A 1 184 ? 7.766 9.678 10.682 1.00 53.19 184 LEU A N 1
ATOM 1564 C CA . LEU A 1 184 ? 8.499 10.576 9.793 1.00 53.19 184 LEU A CA 1
ATOM 1565 C C . LEU A 1 184 ? 7.816 10.912 8.463 1.00 53.19 184 LEU A C 1
ATOM 1567 O O . LEU A 1 184 ? 7.460 10.082 7.633 1.00 53.19 184 LEU A O 1
ATOM 1571 N N . VAL A 1 185 ? 7.769 12.222 8.269 1.00 50.28 185 VAL A N 1
ATOM 1572 C CA . VAL A 1 185 ? 7.046 12.989 7.260 1.00 50.28 185 VAL A CA 1
ATOM 1573 C C . VAL A 1 185 ? 7.982 13.397 6.098 1.00 50.28 185 VAL A C 1
ATOM 1575 O O . VAL A 1 185 ? 7.571 14.055 5.142 1.00 50.28 185 VAL A O 1
ATOM 1578 N N . ASP A 1 186 ? 9.250 12.972 6.147 1.00 40.47 186 ASP A N 1
ATOM 1579 C CA . ASP A 1 186 ? 10.356 13.572 5.385 1.00 40.47 186 ASP A CA 1
ATOM 1580 C C . ASP A 1 186 ? 10.345 13.322 3.870 1.00 40.47 186 ASP A C 1
ATOM 1582 O O . ASP A 1 186 ? 10.980 14.056 3.119 1.00 40.47 186 ASP A O 1
ATOM 1586 N N . ASN A 1 187 ? 9.571 12.351 3.388 1.00 38.81 187 ASN A N 1
ATOM 1587 C CA . ASN A 1 187 ? 9.546 11.975 1.967 1.00 38.81 187 ASN A CA 1
ATOM 1588 C C . ASN A 1 187 ? 8.157 12.052 1.324 1.00 38.81 187 ASN A C 1
ATOM 1590 O O . ASN A 1 187 ? 8.031 11.970 0.098 1.00 38.81 187 ASN A O 1
ATOM 1594 N N . ASN A 1 188 ? 7.099 12.250 2.112 1.00 55.56 188 ASN A N 1
ATOM 1595 C CA . ASN A 1 188 ? 5.811 12.637 1.561 1.00 55.56 188 ASN A CA 1
ATOM 1596 C C . ASN A 1 188 ? 5.792 14.160 1.456 1.00 55.56 188 ASN A C 1
ATOM 1598 O O . ASN A 1 188 ? 5.398 14.827 2.398 1.00 55.56 188 ASN A O 1
ATOM 1602 N N . MET A 1 189 ? 6.208 14.710 0.312 1.00 50.50 189 MET A N 1
ATOM 1603 C CA . MET A 1 189 ? 6.355 16.160 0.098 1.00 50.50 189 MET A CA 1
ATOM 1604 C C . MET A 1 189 ? 5.138 16.991 0.546 1.00 50.50 189 MET A C 1
ATOM 1606 O O . MET A 1 189 ? 5.299 18.111 1.019 1.00 50.50 189 MET A O 1
ATOM 1610 N N . GLU A 1 190 ? 3.919 16.460 0.423 1.00 54.44 190 GLU A N 1
ATOM 1611 C CA . GLU A 1 190 ? 2.687 17.147 0.838 1.00 54.44 190 GLU A CA 1
ATOM 1612 C C . GLU A 1 190 ? 2.563 17.254 2.369 1.00 54.44 190 GLU A C 1
ATOM 1614 O O . GLU A 1 190 ? 2.135 18.291 2.876 1.00 54.44 190 GLU A O 1
ATOM 1619 N N . LEU A 1 191 ? 3.016 16.225 3.089 1.00 52.81 191 LEU A N 1
ATOM 1620 C CA . LEU A 1 191 ? 3.122 16.204 4.548 1.00 52.81 191 LEU A CA 1
ATOM 1621 C C . LEU A 1 191 ? 4.391 16.926 5.031 1.00 52.81 191 LEU A C 1
ATOM 1623 O O . LEU A 1 191 ? 4.320 17.712 5.972 1.00 52.81 191 LEU A O 1
ATOM 1627 N N . PHE A 1 192 ? 5.527 16.743 4.346 1.00 51.97 192 PHE A N 1
ATOM 1628 C CA . PHE A 1 192 ? 6.809 17.396 4.626 1.00 51.97 192 PHE A CA 1
ATOM 1629 C C . PHE A 1 192 ? 6.648 18.906 4.712 1.00 51.97 192 PHE A C 1
ATOM 1631 O O . PHE A 1 192 ? 7.056 19.511 5.701 1.00 51.97 192 PHE A O 1
ATOM 1638 N N . TYR A 1 193 ? 6.013 19.516 3.707 1.00 50.66 193 TYR A N 1
ATOM 1639 C CA . TYR A 1 193 ? 5.771 20.956 3.710 1.00 50.66 193 TYR A CA 1
ATOM 1640 C C . TYR A 1 193 ? 4.790 21.383 4.799 1.00 50.66 193 TYR A C 1
ATOM 1642 O O . TYR A 1 193 ? 4.997 22.424 5.404 1.00 50.66 193 TYR A O 1
ATOM 1650 N N . ALA A 1 194 ? 3.763 20.587 5.091 1.00 51.69 194 ALA A N 1
ATOM 1651 C CA . ALA A 1 194 ? 2.779 20.927 6.112 1.00 51.69 194 ALA A CA 1
ATOM 1652 C C . ALA A 1 194 ? 3.365 20.961 7.531 1.00 51.69 194 ALA A C 1
ATOM 1654 O O . ALA A 1 194 ? 3.055 21.866 8.301 1.00 51.69 194 ALA A O 1
ATOM 1655 N N . TYR A 1 195 ? 4.236 20.005 7.854 1.00 48.03 195 TYR A N 1
ATOM 1656 C CA . TYR A 1 195 ? 4.851 19.876 9.175 1.00 48.03 195 TYR A CA 1
ATOM 1657 C C . TYR A 1 195 ? 6.117 20.724 9.340 1.00 48.03 195 TYR A C 1
ATOM 1659 O O . TYR A 1 195 ? 6.373 21.253 10.420 1.00 48.03 195 TYR A O 1
ATOM 1667 N N . ASN A 1 196 ? 6.893 20.916 8.268 1.00 47.28 196 ASN A N 1
ATOM 1668 C CA . ASN A 1 196 ? 8.115 21.722 8.294 1.00 47.28 196 ASN A CA 1
ATOM 1669 C C . ASN A 1 196 ? 7.908 23.172 7.837 1.00 47.28 196 ASN A C 1
ATOM 1671 O O . ASN A 1 196 ? 8.895 23.894 7.713 1.00 47.28 196 ASN A O 1
ATOM 1675 N N . GLU A 1 197 ? 6.678 23.646 7.605 1.00 45.06 197 GLU A N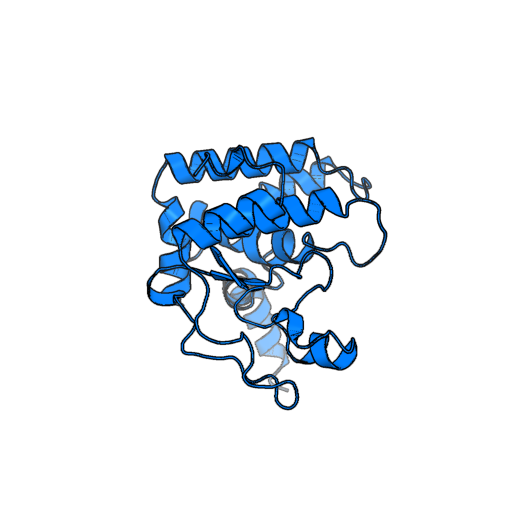 1
ATOM 1676 C CA . GLU A 1 197 ? 6.394 25.024 7.165 1.00 45.06 197 GLU A CA 1
ATOM 1677 C C . GLU A 1 197 ? 7.143 26.097 8.000 1.00 45.06 197 GLU A C 1
ATOM 1679 O O . GLU A 1 197 ? 7.758 26.980 7.395 1.00 45.06 197 GLU A O 1
ATOM 1684 N N . PRO A 1 198 ? 7.245 26.020 9.350 1.00 49.50 198 PRO A N 1
ATOM 1685 C CA . PRO A 1 198 ? 8.020 26.994 10.131 1.00 49.50 198 PRO A CA 1
ATOM 1686 C C . PRO A 1 198 ? 9.527 26.973 9.814 1.00 49.50 198 PRO A C 1
ATOM 1688 O O . PRO A 1 198 ? 10.186 28.017 9.794 1.00 49.50 198 PRO A O 1
ATOM 1691 N N . VAL A 1 199 ? 10.082 25.793 9.526 1.00 40.28 199 VAL A N 1
ATOM 1692 C CA . VAL A 1 199 ? 11.491 25.582 9.156 1.00 40.28 199 VAL A CA 1
ATOM 1693 C C . VAL A 1 199 ? 11.730 26.008 7.703 1.00 40.28 199 VAL A C 1
ATOM 1695 O O . VAL A 1 199 ? 12.681 26.734 7.411 1.00 40.28 199 VAL A O 1
ATOM 1698 N N . TYR A 1 200 ? 10.827 25.653 6.790 1.00 35.25 200 TYR A N 1
ATOM 1699 C CA . TYR A 1 200 ? 10.875 25.993 5.369 1.00 35.25 200 TYR A CA 1
ATOM 1700 C C . TYR A 1 200 ? 10.748 27.506 5.120 1.00 35.25 200 TYR A C 1
ATOM 1702 O O . TYR A 1 200 ? 11.495 28.065 4.310 1.00 35.25 200 TYR A O 1
ATOM 1710 N N . GLN A 1 201 ? 9.889 28.209 5.866 1.00 41.94 201 GLN A N 1
ATOM 1711 C CA . GLN A 1 201 ? 9.799 29.675 5.825 1.00 41.94 201 GLN A CA 1
ATOM 1712 C C . GLN A 1 201 ? 11.088 30.344 6.334 1.00 41.94 201 GLN A C 1
ATOM 1714 O O . GLN A 1 201 ? 11.523 31.364 5.787 1.00 41.94 201 GLN A O 1
ATOM 1719 N N . ARG A 1 202 ? 11.776 29.724 7.305 1.00 37.59 202 ARG A N 1
ATOM 1720 C CA . ARG A 1 202 ? 13.108 30.148 7.765 1.00 37.59 202 ARG A CA 1
ATOM 1721 C C . ARG A 1 202 ? 14.157 30.000 6.657 1.00 37.59 202 ARG A C 1
ATOM 1723 O O . ARG A 1 202 ? 14.937 30.925 6.458 1.00 37.59 202 ARG A O 1
ATOM 1730 N N . PHE A 1 203 ? 14.127 28.917 5.876 1.00 29.34 203 PHE A N 1
ATOM 1731 C CA . PHE A 1 203 ? 15.022 28.704 4.725 1.00 29.34 203 PHE A CA 1
ATOM 1732 C C . PHE A 1 203 ? 14.715 29.610 3.519 1.00 29.34 203 PHE A C 1
ATOM 1734 O O . PHE A 1 203 ? 15.646 30.096 2.872 1.00 29.34 203 PHE A O 1
ATOM 1741 N N . LYS A 1 204 ? 13.444 29.931 3.233 1.00 35.09 204 LYS A N 1
ATOM 1742 C CA . LYS A 1 204 ? 13.070 30.906 2.183 1.00 35.09 204 LYS A CA 1
ATOM 1743 C C . LYS A 1 204 ? 13.662 32.298 2.430 1.00 35.09 204 LYS A C 1
ATOM 1745 O O . LYS A 1 204 ? 14.027 32.973 1.468 1.00 35.09 204 LYS A O 1
ATOM 1750 N N . LYS A 1 205 ? 13.830 32.704 3.695 1.00 34.03 205 LYS A N 1
ATOM 1751 C CA . LYS A 1 205 ? 14.493 33.967 4.071 1.00 34.03 205 LYS A CA 1
ATOM 1752 C C . LYS A 1 205 ? 15.970 34.020 3.646 1.00 34.03 205 LYS A C 1
ATOM 1754 O O . LYS A 1 205 ? 16.472 35.104 3.375 1.00 34.03 205 LYS A O 1
ATOM 1759 N N . TYR A 1 206 ? 16.640 32.872 3.524 1.00 34.31 206 TYR A N 1
ATOM 1760 C CA . TYR A 1 206 ? 18.040 32.775 3.086 1.00 34.31 206 TYR A CA 1
ATOM 1761 C C . TYR A 1 206 ? 18.207 32.556 1.578 1.00 34.31 206 TYR A C 1
ATOM 1763 O O . TYR A 1 206 ? 19.324 32.623 1.078 1.00 34.31 206 TYR A O 1
ATOM 1771 N N . ARG A 1 207 ? 17.111 32.331 0.843 1.00 32.00 207 ARG A N 1
ATOM 1772 C CA . ARG A 1 207 ? 17.119 32.100 -0.611 1.00 32.00 207 ARG A CA 1
ATOM 1773 C C . ARG A 1 207 ? 16.785 33.351 -1.439 1.00 32.00 207 ARG A C 1
ATOM 1775 O O . ARG A 1 207 ? 16.763 33.287 -2.661 1.00 32.00 207 ARG A O 1
ATOM 1782 N N . LYS A 1 208 ? 16.536 34.486 -0.773 1.00 38.91 208 LYS A N 1
ATOM 1783 C CA . LYS A 1 208 ? 16.610 35.830 -1.366 1.00 38.91 208 LYS A CA 1
ATOM 1784 C C . LYS A 1 208 ? 17.958 36.466 -1.008 1.00 38.91 208 LYS A C 1
ATOM 1786 O O . LYS A 1 208 ? 18.015 37.370 -0.177 1.00 38.91 208 LYS A O 1
ATOM 1791 N N . ARG A 1 209 ? 19.026 35.947 -1.603 1.00 35.41 209 ARG A N 1
ATOM 1792 C CA . ARG A 1 209 ? 20.294 36.639 -1.852 1.00 35.41 209 ARG A CA 1
ATOM 1793 C C . ARG A 1 209 ? 20.805 36.173 -3.201 1.00 35.41 209 ARG A C 1
ATOM 1795 O O . ARG A 1 209 ? 20.694 34.952 -3.445 1.00 35.41 209 ARG A O 1
#

Secondary structure (DSSP, 8-state):
---GGG---HHHHHHHHHHHH---SS-SBS-TTT-PBPSTT--GGGT-EEEEGGGGTSTTTT-HHHHHHHT--GGGGSGGGEEEE-HHHHHHHHHHHHHHHTTS-SS-TTHHHIIIIIHHHHHHHHHT----SSHHHHHHHGGGGSHHHHHHHHHHHHHHHHH--TT-SSHHHHHHHHT-TT---TT-HHHHHHHHHHHHHHHHTTS--

Foldseek 3Di:
DDQLLPDQALVVLQVVQCVVPNWFPFFQAPDLPPSHGDPRSDPLVQLKDKDQQCLLPQPPPVDSVSCVVVVPDSVSRGRVRIGIDFLLSLLSSLLNSQLVCAPVDPPRGSPCCNQAPRLLLQLLVVVVVDDDPDPSSVNSNCVVVDPVSVVSSVSSLVVSLVRHPHPPPDSVVVNCLSPDSCRDPCRVVRSNCVVCVVVVVVVVVVVPD

pLDDT: mean 80.77, std 19.2, range [29.34, 98.56]

Radius of gyration: 17.83 Å; chains: 1; bounding box: 36×52×45 Å

Sequence (209 aa):
MKRISEYRDYQELLIDLKKKYGIPEYPYFWDDRTYTPESRIKRGKEGLYLHHDKEDTYPQLSVARVNILNNYPFGCHLPKNLTYANALEHLMLHILITLKDEGKGYPEVGINGLMIYMLPQINTYLAKSYQFKKEWLRKAMSIFDDEDTKEEYYRCLEYFLENYHGHRTEDHNFILRVLSPDFLVDNNMELFYAYNEPVYQRFKKYRKR